Protein AF-A0A953MP54-F1 (afdb_monomer)

Radius of gyration: 17.93 Å; Cα contacts (8 Å, |Δi|>4): 273; chains: 1; bounding box: 50×38×50 Å

Nearest PDB structures (foldseek):
  5k9c-assembly1_A  TM=4.755E-01  e=4.977E-01  Homo sapiens
  7cm9-assembly2_D  TM=4.192E-01  e=3.406E+00  Psychrobacter sp.
  6s5h-assembly1_A  TM=3.557E-01  e=2.636E+00  Homo sapiens
  8kab-assembly1_h  TM=2.890E-01  e=1.578E+00  Mycolicibacterium smegmatis MC2 155

Solvent-accessible surface area (backbone atoms only — not comparable to full-atom values): 11451 Å² total; per-residue (Å²): 132,91,84,86,78,60,65,44,82,51,68,91,54,78,87,37,46,80,70,69,34,71,85,57,94,83,69,59,53,59,40,46,45,48,76,78,33,45,33,36,33,44,51,86,46,20,80,14,68,62,101,59,79,52,72,66,53,52,67,61,38,50,52,54,50,72,35,45,62,90,87,39,32,37,32,34,38,46,36,34,37,41,37,28,58,44,57,87,69,95,45,94,86,56,79,87,44,75,37,91,40,42,64,33,62,74,59,49,51,55,47,48,64,30,43,50,86,39,49,94,36,36,68,28,36,32,46,55,37,58,72,64,46,62,90,72,40,80,40,68,66,56,53,52,48,55,51,53,56,46,63,74,66,55,64,89,86,62,65,45,45,26,42,30,74,62,39,76,89,53,78,40,71,69,46,55,53,49,29,61,77,68,68,38,45,76,54,88,82,87,75,82,89,116

pLDDT: mean 94.27, std 8.38, range [38.09, 98.69]

Foldseek 3Di:
DDDDFDEEADFPDPVCDVPQWDPDPDDDRLLSNQVPGQEYEACVQQAADDVHGDAAALVVLVVNLVSHDPRHAYEYEDHCLQAEQFDDDPDPPDDTHGRPNHLPQVVVVVNCVSNVSCLVRYQEYEREHDADDCVSPVDLVSVLVSVVVSLVPHDPSGHAYEYEYPHVVNPDPVNVVSCVVSVYHYDDDDDPPD

Mean predicted aligned error: 3.8 Å

Secondary structure (DSSP, 8-state):
-PPP--EEE----GGGBTTTB---SS--HHHHHHTT-SEEEE-TTS---SSS-----HHHHHHHHHTS-TT-EEEEEPPHHHH-SBPPPSSTTSPPPB-TTTT-HHHHHHHHHHHTTTGGGEEEEEEE-----TTT-S-HHHHHHHHHHHHHTPPTTPPPEEEE-S-GGG-SHHHHHHHHHTTPEE--------

Sequence (194 aa):
MAELKIGTCSWKYDSWRGSVYSNSNRLNYLEEYSNKFETVEVDQWFWSLFDKIVLPDKQVVAEYKAAIPEDFNFTIKAPNSLTLTHYYNKKKSEPLKRNPHFLSLDLYEQFLEQIGLIIPRTASIIFQFEYLNKDKMSSVKEFQNYISSFIAELPAGSPRISIETRNPNYLSADYFNMLNRLNISHVFLDDNDT

Structure (mmCIF, N/CA/C/O backbone):
data_AF-A0A953MP54-F1
#
_entry.id   AF-A0A953MP54-F1
#
loop_
_atom_site.group_PDB
_atom_site.id
_atom_site.type_symbol
_atom_site.label_atom_id
_atom_site.label_alt_id
_atom_site.label_comp_id
_atom_site.label_asym_id
_atom_site.label_entity_id
_atom_site.label_seq_id
_atom_site.pdbx_PDB_ins_code
_atom_site.Cartn_x
_atom_site.Cartn_y
_atom_site.Cartn_z
_atom_site.occupancy
_atom_site.B_iso_or_equiv
_atom_site.auth_seq_id
_atom_site.auth_comp_id
_atom_site.auth_asym_id
_atom_site.auth_atom_id
_atom_site.pdbx_PDB_model_num
ATOM 1 N N . MET A 1 1 ? -12.693 -4.849 -21.973 1.00 47.38 1 MET A N 1
ATOM 2 C CA . MET A 1 1 ? -12.449 -6.152 -21.313 1.00 47.38 1 MET A CA 1
ATOM 3 C C . MET A 1 1 ? -11.619 -5.869 -20.074 1.00 47.38 1 MET A C 1
ATOM 5 O O . MET A 1 1 ? -10.869 -4.903 -20.114 1.00 47.38 1 MET A O 1
ATOM 9 N N . ALA A 1 2 ? -11.795 -6.615 -18.984 1.00 73.06 2 ALA A N 1
ATOM 10 C CA . ALA A 1 2 ? -10.916 -6.472 -17.824 1.00 73.06 2 ALA A CA 1
ATOM 11 C C . ALA A 1 2 ? -9.538 -7.061 -18.167 1.00 73.06 2 ALA A C 1
ATOM 13 O O . ALA A 1 2 ? -9.472 -8.147 -18.740 1.00 73.06 2 ALA A O 1
ATOM 14 N N . GLU A 1 3 ? -8.472 -6.327 -17.866 1.00 87.75 3 GLU A N 1
ATOM 15 C CA . GLU A 1 3 ? -7.085 -6.765 -18.042 1.00 87.75 3 GLU A CA 1
ATOM 16 C C . GLU A 1 3 ? -6.607 -7.404 -16.732 1.00 87.75 3 GLU A C 1
ATOM 18 O O . GLU A 1 3 ? -6.798 -6.831 -15.658 1.00 87.75 3 GLU A O 1
ATOM 23 N N . LEU A 1 4 ? -6.039 -8.609 -16.810 1.00 92.81 4 LEU A N 1
ATOM 24 C CA . LEU A 1 4 ? -5.514 -9.340 -15.659 1.00 92.81 4 LEU A CA 1
ATOM 25 C C . LEU A 1 4 ? -3.990 -9.244 -15.670 1.00 92.81 4 LEU A C 1
ATOM 27 O O . LEU A 1 4 ? -3.365 -9.790 -16.573 1.00 92.81 4 LEU A O 1
ATOM 31 N N . LYS A 1 5 ? -3.412 -8.608 -14.646 1.00 95.44 5 LYS A N 1
ATOM 32 C CA . LYS A 1 5 ? -1.961 -8.568 -14.418 1.00 95.44 5 LYS A CA 1
ATOM 33 C C . LYS A 1 5 ? -1.596 -9.477 -13.254 1.00 95.44 5 LYS A C 1
ATOM 35 O O . LYS A 1 5 ? -2.259 -9.453 -12.218 1.00 95.44 5 LYS A O 1
ATOM 40 N N . ILE A 1 6 ? -0.538 -10.264 -13.423 1.00 95.88 6 ILE A N 1
ATOM 41 C CA . ILE A 1 6 ? -0.047 -11.212 -12.415 1.00 95.88 6 ILE A CA 1
ATOM 42 C C . ILE A 1 6 ? 1.363 -10.798 -11.992 1.00 95.88 6 ILE A C 1
ATOM 44 O O . ILE A 1 6 ? 2.199 -10.439 -12.822 1.00 95.88 6 ILE A O 1
ATOM 48 N N . GLY A 1 7 ? 1.619 -10.854 -10.689 1.00 96.81 7 GLY A N 1
ATOM 49 C CA . GLY A 1 7 ? 2.899 -10.511 -10.086 1.00 96.81 7 GLY A CA 1
ATOM 50 C C . GLY A 1 7 ? 3.043 -11.097 -8.686 1.00 96.81 7 GLY A C 1
ATOM 51 O O . GLY A 1 7 ? 2.205 -11.881 -8.243 1.00 96.81 7 GLY A O 1
ATOM 52 N N . THR A 1 8 ? 4.107 -10.709 -7.991 1.00 97.56 8 THR A N 1
ATOM 53 C CA . THR A 1 8 ? 4.444 -11.166 -6.642 1.00 97.56 8 THR A CA 1
ATOM 54 C C . THR A 1 8 ? 4.363 -10.035 -5.621 1.00 97.56 8 THR A C 1
ATOM 56 O O . THR A 1 8 ? 4.365 -8.849 -5.963 1.00 97.56 8 THR A O 1
ATOM 59 N N . CYS A 1 9 ? 4.333 -10.414 -4.343 1.00 96.12 9 CYS A N 1
ATOM 60 C CA . CYS A 1 9 ? 4.663 -9.509 -3.252 1.00 96.12 9 CYS A CA 1
ATOM 61 C C . CYS A 1 9 ? 6.179 -9.450 -3.091 1.00 96.12 9 CYS A C 1
ATOM 63 O O . CYS A 1 9 ? 6.816 -10.476 -2.849 1.00 96.12 9 CYS A O 1
ATOM 65 N N . SER A 1 10 ? 6.750 -8.256 -3.258 1.00 96.12 10 SER A N 1
ATOM 66 C CA . SER A 1 10 ? 8.192 -8.038 -3.336 1.00 96.12 10 SER A CA 1
ATOM 67 C C . SER A 1 10 ? 8.864 -8.737 -4.529 1.00 96.12 10 SER A C 1
ATOM 69 O O . SER A 1 10 ? 8.249 -9.482 -5.291 1.00 96.12 10 SER A O 1
ATOM 71 N N . TRP A 1 11 ? 10.151 -8.455 -4.726 1.00 97.19 11 TRP A N 1
ATOM 72 C CA . TRP A 1 11 ? 10.945 -8.991 -5.842 1.00 97.19 11 TRP A CA 1
ATOM 73 C C . TRP A 1 11 ? 12.420 -9.229 -5.488 1.00 97.19 11 TRP A C 1
ATOM 75 O O . TRP A 1 11 ? 13.173 -9.787 -6.277 1.00 97.19 11 TRP A O 1
ATOM 85 N N . LYS A 1 12 ? 12.895 -8.838 -4.305 1.00 94.50 12 LYS A N 1
ATOM 86 C CA . LYS A 1 12 ? 14.332 -8.869 -3.975 1.00 94.50 12 LYS A CA 1
ATOM 87 C C . LYS A 1 12 ? 14.771 -10.237 -3.429 1.00 94.50 12 LYS A C 1
ATOM 89 O O . LYS A 1 12 ? 15.183 -10.340 -2.278 1.00 94.50 12 LYS A O 1
ATOM 94 N N . TYR A 1 13 ? 14.666 -11.283 -4.250 1.00 95.31 13 TYR A N 1
ATOM 95 C CA . TYR A 1 13 ? 14.941 -12.668 -3.849 1.00 95.31 13 TYR A CA 1
ATOM 96 C C . TYR A 1 13 ? 16.090 -13.303 -4.643 1.00 95.31 13 TYR A C 1
ATOM 98 O O . TYR A 1 13 ? 15.923 -13.719 -5.789 1.00 95.31 13 TYR A O 1
ATOM 106 N N . ASP A 1 14 ? 17.252 -13.463 -4.004 1.00 94.94 14 ASP A N 1
ATOM 107 C CA . ASP A 1 14 ? 18.426 -14.139 -4.589 1.00 94.94 14 ASP A CA 1
ATOM 108 C C . ASP A 1 14 ? 18.129 -15.575 -5.033 1.00 94.94 14 ASP A C 1
ATOM 110 O O . ASP A 1 14 ? 18.697 -16.055 -6.013 1.00 94.94 14 ASP A O 1
ATOM 114 N N . SER A 1 15 ? 17.206 -16.251 -4.344 1.00 96.25 15 SER A N 1
ATOM 115 C CA . SER A 1 15 ? 16.772 -17.615 -4.658 1.00 96.25 15 SER A CA 1
ATOM 116 C C . SER A 1 15 ? 16.124 -17.751 -6.040 1.00 96.25 15 SER A C 1
ATOM 118 O O . SER A 1 15 ? 16.000 -18.867 -6.534 1.00 96.25 15 SER A O 1
ATOM 120 N N . TRP A 1 16 ? 15.729 -16.648 -6.686 1.00 97.12 16 TRP A N 1
ATOM 121 C CA . TRP A 1 16 ? 15.164 -16.667 -8.039 1.00 97.12 16 TRP A CA 1
ATOM 122 C C . TRP A 1 16 ? 16.222 -16.537 -9.146 1.00 97.12 16 TRP A C 1
ATOM 124 O O . TRP A 1 16 ? 15.872 -16.530 -10.332 1.00 97.12 16 TRP A O 1
ATOM 134 N N . ARG A 1 17 ? 17.513 -16.448 -8.800 1.00 96.31 17 ARG A N 1
ATOM 135 C CA . ARG A 1 17 ? 18.613 -16.517 -9.772 1.00 96.31 17 ARG A CA 1
ATOM 136 C C . ARG A 1 17 ? 18.613 -17.846 -10.526 1.00 96.31 17 ARG A C 1
ATOM 138 O O . ARG A 1 17 ? 18.299 -18.898 -9.982 1.00 96.31 17 ARG A O 1
ATOM 145 N N . GLY A 1 18 ? 18.919 -17.778 -11.817 1.00 94.44 18 GLY A N 1
ATOM 146 C CA . GLY A 1 18 ? 18.783 -18.887 -12.761 1.00 94.44 18 GLY A CA 1
ATOM 147 C C . GLY A 1 18 ? 17.349 -19.139 -13.240 1.00 94.44 18 GLY A C 1
ATOM 148 O O . GLY A 1 18 ? 17.170 -19.920 -14.169 1.00 94.44 18 GLY A O 1
ATOM 149 N N . SER A 1 19 ? 16.343 -18.478 -12.654 1.00 94.31 19 SER A N 1
ATOM 150 C CA . SER A 1 19 ? 14.934 -18.593 -13.054 1.00 94.31 19 SER A CA 1
ATOM 151 C C . SER A 1 19 ? 14.368 -17.246 -13.490 1.00 94.31 19 SER A C 1
ATOM 153 O O . SER A 1 19 ? 14.206 -17.013 -14.685 1.00 94.31 19 SER A O 1
ATOM 155 N N . VAL A 1 20 ? 14.088 -16.337 -12.551 1.00 96.12 20 VAL A N 1
ATOM 156 C CA . VAL A 1 20 ? 13.640 -14.966 -12.856 1.00 96.12 20 VAL A CA 1
ATOM 157 C C . VAL A 1 20 ? 14.846 -14.095 -13.186 1.00 96.12 20 VAL A C 1
ATOM 159 O O . VAL A 1 20 ? 14.801 -13.376 -14.179 1.00 96.12 20 VAL A O 1
ATOM 162 N N . TYR A 1 21 ? 15.927 -14.235 -12.414 1.00 97.44 21 TYR A N 1
ATOM 163 C CA . TYR A 1 21 ? 17.120 -13.396 -12.512 1.00 97.44 21 TYR A CA 1
ATOM 164 C C . TYR A 1 21 ? 18.295 -14.109 -13.162 1.00 97.44 21 TYR A C 1
ATOM 166 O O . TYR A 1 21 ? 18.487 -15.316 -13.001 1.00 97.44 21 TYR A O 1
ATOM 174 N N . SER A 1 22 ? 19.142 -13.347 -13.834 1.00 95.50 22 SER A N 1
ATOM 175 C CA . SER A 1 22 ? 20.438 -13.794 -14.305 1.00 95.50 22 SER A CA 1
ATOM 176 C C . SER A 1 22 ? 21.388 -14.090 -13.136 1.00 95.50 22 SER A C 1
ATOM 178 O O . SER A 1 22 ? 21.249 -13.608 -12.006 1.00 95.50 22 SER A O 1
ATOM 180 N N . ASN A 1 23 ? 22.433 -14.867 -13.418 1.00 95.00 23 ASN A N 1
ATOM 181 C CA . ASN A 1 23 ? 23.531 -15.099 -12.475 1.00 95.00 23 ASN A CA 1
ATOM 182 C C . ASN A 1 23 ? 24.572 -13.958 -12.491 1.00 95.00 23 ASN A C 1
ATOM 184 O O . ASN A 1 23 ? 25.706 -14.152 -12.064 1.00 95.00 23 ASN A O 1
ATOM 188 N N . SER A 1 24 ? 24.214 -12.771 -13.001 1.00 93.00 24 SER A N 1
ATOM 189 C CA . SER A 1 24 ? 25.109 -11.611 -13.058 1.00 93.00 24 SER A CA 1
ATOM 190 C C . SER A 1 24 ? 25.472 -11.098 -11.661 1.00 93.00 24 SER A C 1
ATOM 192 O O . SER A 1 24 ? 24.614 -10.961 -10.786 1.00 93.00 24 SER A O 1
ATOM 194 N N . ASN A 1 25 ? 26.740 -10.721 -11.476 1.00 85.31 25 ASN A N 1
ATOM 195 C CA . ASN A 1 25 ? 27.217 -10.052 -10.260 1.00 85.31 25 ASN A CA 1
ATOM 196 C C . ASN A 1 25 ? 26.756 -8.586 -10.158 1.00 85.31 25 ASN A C 1
ATOM 198 O O . ASN A 1 25 ? 26.843 -7.987 -9.091 1.00 85.31 25 ASN A O 1
ATOM 202 N N . ARG A 1 26 ? 26.279 -7.993 -11.259 1.00 85.12 26 ARG A N 1
ATOM 203 C CA . ARG A 1 26 ? 25.665 -6.658 -11.293 1.00 85.12 26 ARG A CA 1
ATOM 204 C C . ARG A 1 26 ? 24.212 -6.833 -11.712 1.00 85.12 26 ARG A C 1
ATOM 206 O O . ARG A 1 26 ? 23.924 -6.863 -12.905 1.00 85.12 26 ARG A O 1
ATOM 213 N N . LEU A 1 27 ? 23.344 -7.040 -10.726 1.00 89.50 27 LEU A N 1
ATOM 214 C CA . LEU A 1 27 ? 21.929 -7.350 -10.916 1.00 89.50 27 LEU A CA 1
ATOM 215 C C . LEU A 1 27 ? 21.068 -6.207 -10.375 1.00 89.50 27 LEU A C 1
ATOM 217 O O . LEU A 1 27 ? 21.187 -5.851 -9.202 1.00 89.50 27 LEU A O 1
ATOM 221 N N . ASN A 1 28 ? 20.170 -5.686 -11.210 1.00 95.56 28 ASN A N 1
ATOM 222 C CA . ASN A 1 28 ? 19.022 -4.915 -10.751 1.00 95.56 28 ASN A CA 1
ATOM 223 C C . ASN A 1 28 ? 17.800 -5.840 -10.729 1.00 95.56 28 ASN A C 1
ATOM 225 O O . ASN A 1 28 ? 17.260 -6.202 -11.772 1.00 95.56 28 ASN A O 1
ATOM 229 N N . TYR A 1 29 ? 17.377 -6.233 -9.525 1.00 97.31 29 TYR A N 1
ATOM 230 C CA . TYR A 1 29 ? 16.262 -7.163 -9.345 1.00 97.31 29 TYR A CA 1
ATOM 231 C C . TYR A 1 29 ? 14.967 -6.658 -9.981 1.00 97.31 29 TYR A C 1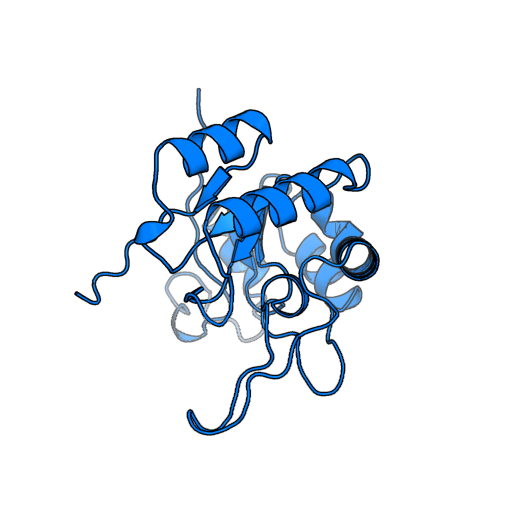
ATOM 233 O O . TYR A 1 29 ? 14.244 -7.452 -10.567 1.00 97.31 29 TYR A O 1
ATOM 241 N N . LEU A 1 30 ? 14.660 -5.360 -9.867 1.00 97.94 30 LEU A N 1
ATOM 242 C CA . LEU A 1 30 ? 13.396 -4.822 -10.377 1.00 97.94 30 LEU A CA 1
ATOM 243 C C . LEU A 1 30 ? 13.383 -4.785 -11.904 1.00 97.94 30 LEU A C 1
ATOM 245 O O . LEU A 1 30 ? 12.384 -5.150 -12.517 1.00 97.94 30 LEU A O 1
ATOM 249 N N . GLU A 1 31 ? 14.506 -4.394 -12.501 1.00 97.88 31 GLU A N 1
ATOM 250 C CA . GLU A 1 31 ? 14.672 -4.372 -13.953 1.00 97.88 31 GLU A CA 1
ATOM 251 C C . GLU A 1 31 ? 14.492 -5.770 -14.543 1.00 97.88 31 GLU A C 1
ATOM 253 O O . GLU A 1 31 ? 13.641 -5.972 -15.405 1.00 97.88 31 GLU A O 1
ATOM 258 N N . GLU A 1 32 ? 15.199 -6.773 -14.016 1.00 97.62 32 GLU A N 1
ATOM 259 C CA . GLU A 1 32 ? 15.041 -8.147 -14.497 1.00 97.62 32 GLU A CA 1
ATOM 260 C C . GLU A 1 32 ? 13.652 -8.733 -14.196 1.00 97.62 32 GLU A C 1
ATOM 262 O O . GLU A 1 32 ? 13.095 -9.441 -15.036 1.00 97.62 32 GLU A O 1
ATOM 267 N N . TYR A 1 33 ? 13.060 -8.407 -13.043 1.00 98.31 33 TYR A N 1
ATOM 268 C CA . TYR A 1 33 ? 11.701 -8.826 -12.699 1.00 98.31 33 TYR A CA 1
ATOM 269 C C . TYR A 1 33 ? 10.666 -8.256 -13.684 1.00 98.31 33 TYR A C 1
ATOM 271 O O . TYR A 1 33 ? 9.811 -8.988 -14.186 1.00 98.31 33 TYR A O 1
ATOM 279 N N . SER A 1 34 ? 10.766 -6.963 -14.004 1.00 97.62 34 SER A N 1
ATOM 280 C CA . SER A 1 34 ? 9.819 -6.261 -14.882 1.00 97.62 34 SER A CA 1
ATOM 281 C C . SER A 1 34 ? 9.879 -6.694 -16.349 1.00 97.62 34 SER A C 1
ATOM 283 O O . SER A 1 34 ? 8.949 -6.433 -17.105 1.00 97.62 34 SER A O 1
ATOM 285 N N . ASN A 1 35 ? 10.922 -7.430 -16.744 1.00 95.25 35 ASN A N 1
ATOM 286 C CA . ASN A 1 35 ? 10.989 -8.086 -18.051 1.00 95.25 35 ASN A CA 1
ATOM 287 C C . ASN A 1 35 ? 10.163 -9.385 -18.124 1.00 95.25 35 ASN A C 1
ATOM 289 O O . ASN A 1 35 ? 10.014 -9.949 -19.208 1.00 95.25 35 ASN A O 1
ATOM 293 N N . LYS A 1 36 ? 9.663 -9.901 -16.990 1.00 95.94 36 LYS A N 1
ATOM 294 C CA . LYS A 1 36 ? 8.905 -11.166 -16.920 1.00 95.94 36 LYS A CA 1
ATOM 295 C C . LYS A 1 36 ? 7.485 -11.018 -16.392 1.00 95.94 36 LYS A C 1
ATOM 297 O O . LYS A 1 36 ? 6.644 -11.857 -16.699 1.00 95.94 36 LYS A O 1
ATOM 302 N N . PHE A 1 37 ? 7.235 -9.986 -15.599 1.00 97.69 37 PHE A N 1
ATOM 303 C CA . PHE A 1 37 ? 5.944 -9.717 -14.979 1.00 97.69 37 PHE A CA 1
ATOM 304 C C . PHE A 1 37 ? 5.511 -8.286 -15.270 1.00 97.69 37 PHE A C 1
ATOM 306 O O . PHE A 1 37 ? 6.339 -7.412 -15.504 1.00 97.69 37 PHE A O 1
ATOM 313 N N . GLU A 1 38 ? 4.208 -8.037 -15.202 1.00 97.25 38 GLU A N 1
ATOM 314 C CA . GLU A 1 38 ? 3.615 -6.735 -15.538 1.00 97.25 38 GLU A CA 1
ATOM 315 C C . GLU A 1 38 ? 3.320 -5.885 -14.298 1.00 97.25 38 GLU A C 1
ATOM 317 O O . GLU A 1 38 ? 3.008 -4.695 -14.396 1.00 97.25 38 GLU A O 1
ATOM 322 N N . THR A 1 39 ? 3.381 -6.495 -13.112 1.00 98.31 39 THR A N 1
ATOM 323 C CA . THR A 1 39 ? 3.133 -5.805 -11.852 1.00 98.31 39 THR A CA 1
ATOM 324 C C . THR A 1 39 ? 3.891 -6.423 -10.681 1.00 98.31 39 THR A C 1
ATOM 326 O O . THR A 1 39 ? 4.316 -7.581 -10.723 1.00 98.31 39 THR A O 1
ATOM 329 N N . VAL A 1 40 ? 4.064 -5.637 -9.621 1.00 98.50 40 VAL A N 1
ATOM 330 C CA . VAL A 1 40 ? 4.590 -6.095 -8.335 1.00 98.50 40 VAL A CA 1
ATOM 331 C C . VAL A 1 40 ? 3.953 -5.319 -7.189 1.00 98.50 40 VAL A C 1
ATOM 333 O O . VAL A 1 40 ? 3.659 -4.125 -7.322 1.00 98.50 40 VAL A O 1
ATOM 336 N N . GLU A 1 41 ? 3.764 -5.985 -6.052 1.00 98.56 41 GLU A N 1
ATOM 337 C CA . GLU A 1 41 ? 3.428 -5.312 -4.802 1.00 98.56 41 GLU A CA 1
ATOM 338 C C . GLU A 1 41 ? 4.701 -4.828 -4.086 1.00 98.56 41 GLU A C 1
ATOM 340 O O . GLU A 1 41 ? 5.639 -5.591 -3.847 1.00 98.56 41 GLU A O 1
ATOM 345 N N . VAL A 1 42 ? 4.723 -3.545 -3.724 1.00 98.31 42 VAL A N 1
ATOM 346 C CA . VAL A 1 42 ? 5.743 -2.923 -2.879 1.00 98.31 42 VAL A CA 1
ATOM 347 C C . VAL A 1 42 ? 5.273 -2.977 -1.427 1.00 98.31 42 VAL A C 1
ATOM 349 O O . VAL A 1 42 ? 4.417 -2.194 -1.012 1.00 98.31 42 VAL A O 1
ATOM 352 N N . ASP A 1 43 ? 5.860 -3.877 -0.646 1.00 96.81 43 ASP A N 1
ATOM 353 C CA . ASP A 1 43 ? 5.538 -4.103 0.768 1.00 96.81 43 ASP A CA 1
ATOM 354 C C . ASP A 1 43 ? 6.595 -3.543 1.733 1.00 96.81 43 ASP A C 1
ATOM 356 O O . ASP A 1 43 ? 6.314 -3.311 2.906 1.00 96.81 43 ASP A O 1
ATOM 360 N N . GLN A 1 44 ? 7.802 -3.249 1.245 1.00 95.19 44 GLN A N 1
ATOM 361 C CA . GLN A 1 44 ? 8.923 -2.775 2.067 1.00 95.19 44 GLN A CA 1
ATOM 362 C C . GLN A 1 44 ? 8.631 -1.491 2.869 1.00 95.19 44 GLN A C 1
ATOM 364 O O . GLN A 1 44 ? 9.297 -1.230 3.867 1.00 95.19 44 GLN A O 1
ATOM 369 N N . TRP A 1 45 ? 7.664 -0.673 2.439 1.00 96.25 45 TRP A N 1
ATOM 370 C CA . TRP A 1 45 ? 7.276 0.570 3.120 1.00 96.25 45 TRP A CA 1
ATOM 371 C C . TRP A 1 45 ? 6.143 0.376 4.129 1.00 96.25 45 TRP A C 1
ATOM 373 O O . TRP A 1 45 ? 5.781 1.318 4.832 1.00 96.25 45 TRP A O 1
ATOM 383 N N . PHE A 1 46 ? 5.597 -0.839 4.225 1.00 97.19 46 PHE A N 1
ATOM 384 C CA . PHE A 1 46 ? 4.533 -1.166 5.161 1.00 97.19 46 PHE A CA 1
ATOM 385 C C . PHE A 1 46 ? 4.999 -1.001 6.610 1.00 97.19 46 PHE A C 1
ATOM 387 O O . PHE A 1 46 ? 4.290 -0.421 7.420 1.00 97.19 46 PHE A O 1
ATOM 394 N N . TRP A 1 47 ? 6.195 -1.459 6.974 1.00 94.44 47 TRP A N 1
ATOM 395 C CA . TRP A 1 47 ? 6.681 -1.331 8.351 1.00 94.44 47 TRP A CA 1
ATOM 396 C C . TRP A 1 47 ? 7.222 0.078 8.606 1.00 94.44 47 TRP A C 1
ATOM 398 O O . TRP A 1 47 ? 8.363 0.378 8.270 1.00 94.44 47 TRP A O 1
ATOM 408 N N . SER A 1 48 ? 6.391 0.941 9.195 1.00 93.81 48 SER A N 1
ATOM 409 C CA . SER A 1 48 ? 6.664 2.379 9.335 1.00 93.81 48 SER A CA 1
ATOM 410 C C . SER A 1 48 ? 6.448 2.918 10.752 1.00 93.81 48 SER A C 1
ATOM 412 O O . SER A 1 48 ? 7.125 3.860 11.164 1.00 93.81 48 SER A O 1
ATOM 414 N N . LEU A 1 49 ? 5.521 2.335 11.515 1.00 91.25 49 LEU A N 1
ATOM 415 C CA . LEU A 1 49 ? 5.189 2.765 12.870 1.00 91.25 49 LEU A CA 1
ATOM 416 C C . LEU A 1 49 ? 6.204 2.234 13.897 1.00 91.25 49 LEU A C 1
ATOM 418 O O . LEU A 1 49 ? 6.045 1.140 14.439 1.00 91.25 49 LEU A O 1
ATOM 422 N N . PHE A 1 50 ? 7.226 3.040 14.182 1.00 86.75 50 PHE A N 1
ATOM 423 C CA . PHE A 1 50 ? 8.228 2.809 15.232 1.00 86.75 50 PHE A CA 1
ATOM 424 C C . PHE A 1 50 ? 8.254 3.990 16.223 1.00 86.75 50 PHE A C 1
ATOM 426 O O . PHE A 1 50 ? 7.264 4.711 16.351 1.00 86.75 50 PHE A O 1
ATOM 433 N N . ASP A 1 51 ? 9.384 4.225 16.905 1.00 84.25 51 ASP A N 1
ATOM 434 C CA . ASP A 1 51 ? 9.598 5.436 17.721 1.00 84.25 51 ASP A CA 1
ATOM 435 C C . ASP A 1 51 ? 9.532 6.722 16.877 1.00 84.25 51 ASP A C 1
ATOM 437 O O . ASP A 1 51 ? 9.115 7.776 17.354 1.00 84.25 51 ASP A O 1
ATOM 441 N N . LYS A 1 52 ? 9.907 6.619 15.597 1.00 89.62 52 LYS A N 1
ATOM 442 C CA . LYS A 1 52 ? 9.711 7.631 14.559 1.00 89.62 52 LYS A CA 1
ATOM 443 C C . LYS A 1 52 ? 9.105 6.958 13.331 1.00 89.62 52 LYS A C 1
ATOM 445 O O . LYS A 1 52 ? 9.485 5.839 12.993 1.00 89.62 52 LYS A O 1
ATOM 450 N N . ILE A 1 53 ? 8.199 7.657 12.652 1.00 94.75 53 ILE A N 1
ATOM 451 C CA . ILE A 1 53 ? 7.631 7.198 11.383 1.00 94.75 53 ILE A CA 1
ATOM 452 C C . ILE A 1 53 ? 8.718 7.172 10.308 1.00 94.75 53 ILE A C 1
ATOM 454 O O . ILE A 1 53 ? 9.432 8.159 10.112 1.00 94.75 53 ILE A O 1
ATOM 458 N N . VAL A 1 54 ? 8.816 6.052 9.597 1.00 95.62 54 VAL A N 1
ATOM 459 C CA . VAL A 1 54 ? 9.700 5.898 8.437 1.00 95.62 54 VAL A CA 1
ATOM 460 C C . VAL A 1 54 ? 8.855 5.897 7.168 1.00 95.62 54 VAL A C 1
ATOM 462 O O . VAL A 1 54 ? 7.946 5.083 7.029 1.00 95.62 54 VAL A O 1
ATOM 465 N N . LEU A 1 55 ? 9.138 6.822 6.254 1.00 97.56 55 LEU A N 1
ATOM 466 C CA . LEU A 1 55 ? 8.481 6.932 4.951 1.00 97.56 55 LEU A CA 1
ATOM 467 C C . LEU A 1 55 ? 9.459 6.556 3.823 1.00 97.56 55 LEU A C 1
ATOM 469 O O . LEU A 1 55 ? 10.663 6.463 4.077 1.00 97.56 55 LEU A O 1
ATOM 473 N N . PRO A 1 56 ? 8.966 6.318 2.593 1.00 97.88 56 PRO A N 1
ATOM 474 C CA . PRO A 1 56 ? 9.819 6.006 1.449 1.00 97.88 56 PRO A CA 1
ATOM 475 C C . PRO A 1 56 ? 10.884 7.078 1.203 1.00 97.88 56 PRO A C 1
ATOM 477 O O . PRO A 1 56 ? 10.619 8.267 1.353 1.00 97.88 56 PRO A O 1
ATOM 480 N N . ASP A 1 57 ? 12.072 6.656 0.778 1.00 97.81 57 ASP A N 1
ATOM 481 C CA . ASP A 1 57 ? 13.119 7.562 0.307 1.00 97.81 57 ASP A CA 1
ATOM 482 C C . ASP A 1 57 ? 12.882 7.903 -1.174 1.00 97.81 57 ASP A C 1
ATOM 484 O O . ASP A 1 57 ? 12.777 6.999 -2.011 1.00 97.81 57 ASP A O 1
ATOM 488 N N . LYS A 1 58 ? 12.828 9.198 -1.515 1.00 98.19 58 LYS A N 1
ATOM 489 C CA . LYS A 1 58 ? 12.634 9.673 -2.898 1.00 98.19 58 LYS A CA 1
ATOM 490 C C . LYS A 1 58 ? 13.694 9.149 -3.864 1.00 98.19 58 LYS A C 1
ATOM 492 O O . LYS A 1 58 ? 13.373 8.920 -5.028 1.00 98.19 58 LYS A O 1
ATOM 497 N N . GLN A 1 59 ? 14.927 8.942 -3.405 1.00 98.25 59 GLN A N 1
ATOM 498 C CA . GLN A 1 59 ? 15.999 8.392 -4.230 1.00 98.25 59 GLN A CA 1
ATOM 499 C C . GLN A 1 59 ? 15.697 6.938 -4.617 1.00 98.25 59 GLN A C 1
ATOM 501 O O . GLN A 1 59 ? 15.768 6.585 -5.792 1.00 98.25 59 GLN A O 1
ATOM 506 N N . VAL A 1 60 ? 15.249 6.122 -3.658 1.00 97.94 60 VAL A N 1
ATOM 507 C CA . VAL A 1 60 ? 14.826 4.733 -3.912 1.00 97.94 60 VAL A CA 1
ATOM 508 C C . VAL A 1 60 ? 13.610 4.696 -4.840 1.00 97.94 60 VAL A C 1
ATOM 510 O O . VAL A 1 60 ? 13.530 3.866 -5.742 1.00 97.94 60 VAL A O 1
ATOM 513 N N . VAL A 1 61 ? 12.660 5.617 -4.663 1.00 98.50 61 VAL A N 1
ATOM 514 C CA . VAL A 1 61 ? 11.498 5.743 -5.556 1.00 98.50 61 VAL A CA 1
ATOM 515 C C . VAL A 1 61 ? 11.928 6.104 -6.986 1.00 98.50 61 VAL A C 1
ATOM 517 O O . VAL A 1 61 ? 11.387 5.550 -7.946 1.00 98.50 61 VAL A O 1
ATOM 520 N N . ALA A 1 62 ? 12.906 6.999 -7.152 1.00 98.50 62 ALA A N 1
ATOM 521 C CA . ALA A 1 62 ? 13.448 7.356 -8.462 1.00 98.50 62 ALA A CA 1
ATOM 522 C C . ALA A 1 62 ? 14.135 6.160 -9.142 1.00 98.50 62 ALA A C 1
ATOM 524 O O . ALA A 1 62 ? 13.920 5.920 -10.330 1.00 98.50 62 ALA A O 1
ATOM 525 N N . GLU A 1 63 ? 14.894 5.367 -8.383 1.00 98.00 63 GLU A N 1
ATOM 526 C CA . GLU A 1 63 ? 15.494 4.118 -8.867 1.00 98.00 63 GLU A CA 1
ATOM 527 C C . GLU A 1 63 ? 14.425 3.120 -9.323 1.00 98.00 63 GLU A C 1
ATOM 529 O O . GLU A 1 63 ? 14.570 2.498 -10.374 1.00 98.00 63 GLU A O 1
ATOM 534 N N . TYR A 1 64 ? 13.309 3.012 -8.593 1.00 98.06 64 TYR A N 1
ATOM 535 C CA . TYR A 1 64 ? 12.201 2.138 -8.988 1.00 98.06 64 TYR A CA 1
ATOM 536 C C . TYR A 1 64 ? 11.559 2.589 -10.287 1.00 98.06 64 TYR A C 1
ATOM 538 O O . TYR A 1 64 ? 11.290 1.765 -11.156 1.00 98.06 64 TYR A O 1
ATOM 546 N N . LYS A 1 65 ? 11.350 3.898 -10.441 1.00 98.19 65 LYS A N 1
ATOM 547 C CA . LYS A 1 65 ? 10.806 4.470 -11.670 1.00 98.19 65 LYS A CA 1
ATOM 548 C C . LYS A 1 65 ? 11.709 4.205 -12.876 1.00 98.19 65 LYS A C 1
ATOM 550 O O . LYS A 1 65 ? 11.190 3.946 -13.958 1.00 98.19 65 LYS A O 1
ATOM 555 N N . ALA A 1 66 ? 13.026 4.293 -12.694 1.00 98.06 66 ALA A N 1
ATOM 556 C CA . ALA A 1 66 ? 14.006 4.081 -13.756 1.00 98.06 66 ALA A CA 1
ATOM 557 C C . ALA A 1 66 ? 14.157 2.604 -14.158 1.00 98.06 66 ALA A C 1
ATOM 559 O O . ALA A 1 66 ? 14.560 2.323 -15.281 1.00 98.06 66 ALA A O 1
ATOM 560 N N . ALA A 1 67 ? 13.838 1.675 -13.256 1.00 97.75 67 ALA A N 1
ATOM 561 C CA . ALA A 1 67 ? 14.035 0.243 -13.458 1.00 97.75 67 ALA A CA 1
ATOM 562 C C . ALA A 1 67 ? 12.852 -0.477 -14.128 1.00 97.75 67 ALA A C 1
ATOM 564 O O . ALA A 1 67 ? 12.920 -1.690 -14.277 1.00 97.75 67 ALA A O 1
ATOM 565 N N . ILE A 1 68 ? 11.765 0.213 -14.490 1.00 97.75 68 ILE A N 1
ATOM 566 C CA . ILE A 1 68 ? 10.559 -0.424 -15.043 1.00 97.75 68 ILE A CA 1
ATOM 567 C C . ILE A 1 68 ? 10.194 0.114 -16.437 1.00 97.75 68 ILE A C 1
ATOM 569 O O . ILE A 1 68 ? 10.395 1.304 -16.703 1.00 97.75 68 ILE A O 1
ATOM 573 N N . PRO A 1 69 ? 9.602 -0.712 -17.321 1.00 96.56 69 PRO A N 1
ATOM 574 C CA . PRO A 1 69 ? 9.039 -0.242 -18.582 1.00 96.56 69 PRO A CA 1
ATOM 575 C C . PRO A 1 69 ? 7.758 0.575 -18.354 1.00 96.56 69 PRO A C 1
ATOM 577 O O . PRO A 1 69 ? 7.213 0.645 -17.249 1.00 96.56 69 PRO A O 1
ATOM 580 N N . GLU A 1 70 ? 7.259 1.226 -19.407 1.00 92.69 70 GLU A N 1
ATOM 581 C CA . GLU A 1 70 ? 6.114 2.134 -19.290 1.00 92.69 70 GLU A CA 1
ATOM 582 C C . GLU A 1 70 ? 4.819 1.450 -18.832 1.00 92.69 70 GLU A C 1
ATOM 584 O O . GLU A 1 70 ? 4.094 2.028 -18.023 1.00 92.69 70 GLU A O 1
ATOM 589 N N . ASP A 1 71 ? 4.559 0.222 -19.272 1.00 94.06 71 ASP A N 1
ATOM 590 C CA . ASP A 1 71 ? 3.295 -0.476 -18.997 1.00 94.06 71 ASP A CA 1
ATOM 591 C C . ASP A 1 71 ? 3.297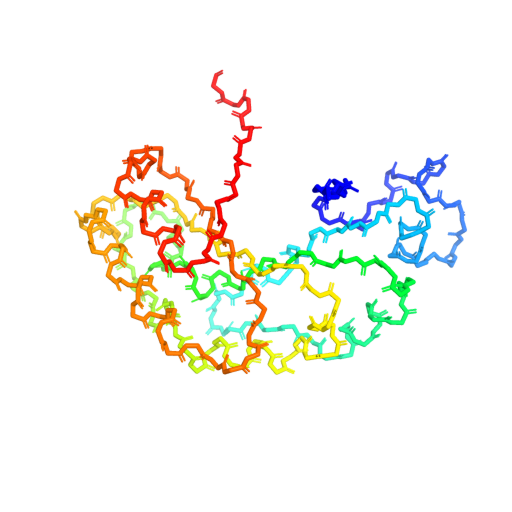 -1.279 -17.684 1.00 94.06 71 ASP A C 1
ATOM 593 O O . ASP A 1 71 ? 2.294 -1.901 -17.317 1.00 94.06 71 ASP A O 1
ATOM 597 N N . PHE A 1 72 ? 4.409 -1.245 -16.944 1.00 97.62 72 PHE A N 1
ATOM 598 C CA . PHE A 1 72 ? 4.537 -1.916 -15.657 1.00 97.62 72 PHE A CA 1
ATOM 599 C C . PHE A 1 72 ? 3.858 -1.116 -14.543 1.00 97.62 72 PHE A C 1
ATOM 601 O O . PHE A 1 72 ? 3.997 0.110 -14.452 1.00 97.62 72 PHE A O 1
ATOM 608 N N . ASN A 1 73 ? 3.155 -1.818 -13.652 1.00 97.50 73 ASN A N 1
ATOM 609 C CA . ASN A 1 73 ? 2.430 -1.195 -12.551 1.00 97.50 73 ASN A CA 1
ATOM 610 C C . ASN A 1 73 ? 2.912 -1.639 -11.172 1.00 97.50 73 ASN A C 1
ATOM 612 O O . ASN A 1 73 ? 3.124 -2.820 -10.913 1.00 97.50 73 ASN A O 1
ATOM 616 N N . PHE A 1 74 ? 2.954 -0.698 -10.237 1.00 98.50 74 PHE A N 1
ATOM 617 C CA . PHE A 1 74 ? 3.075 -1.006 -8.819 1.00 98.50 74 PHE A CA 1
ATOM 618 C C . PHE A 1 74 ? 1.699 -1.124 -8.176 1.00 98.50 74 PHE A C 1
ATOM 620 O O . PHE A 1 74 ? 0.800 -0.326 -8.440 1.00 98.50 74 PHE A O 1
ATOM 627 N N . THR A 1 75 ? 1.572 -2.060 -7.250 1.00 98.12 75 THR A N 1
ATOM 628 C CA . THR A 1 75 ? 0.614 -1.951 -6.151 1.00 98.12 75 THR A CA 1
ATOM 629 C C . THR A 1 75 ? 1.423 -1.677 -4.891 1.00 98.12 75 THR A C 1
ATOM 631 O O . THR A 1 75 ? 2.485 -2.256 -4.720 1.00 98.12 75 THR A O 1
ATOM 634 N N . ILE A 1 76 ? 1.021 -0.744 -4.034 1.00 98.62 76 ILE A N 1
ATOM 635 C CA . ILE A 1 76 ? 1.879 -0.316 -2.916 1.00 98.62 76 ILE A CA 1
ATOM 636 C C . ILE A 1 76 ? 1.121 -0.480 -1.612 1.00 98.62 76 ILE A C 1
ATOM 638 O O . ILE A 1 76 ? 0.042 0.088 -1.460 1.00 98.62 76 ILE A O 1
ATOM 642 N N . LYS A 1 77 ? 1.685 -1.200 -0.642 1.00 98.50 77 LYS A N 1
ATOM 643 C CA . LYS A 1 77 ? 1.135 -1.198 0.714 1.00 98.50 77 LYS A CA 1
ATOM 644 C C . LYS A 1 77 ? 1.390 0.146 1.376 1.00 98.50 77 LYS A C 1
ATOM 646 O O . LYS A 1 77 ? 2.523 0.624 1.435 1.00 98.50 77 LYS A O 1
ATOM 651 N N . ALA A 1 78 ? 0.318 0.749 1.878 1.00 98.44 78 ALA A N 1
ATOM 652 C CA . ALA A 1 78 ? 0.410 1.935 2.706 1.00 98.44 78 ALA A CA 1
ATOM 653 C C . ALA A 1 78 ? 1.259 1.630 3.954 1.00 98.44 78 ALA A C 1
ATOM 655 O O . ALA A 1 78 ? 1.172 0.523 4.495 1.00 98.44 78 ALA A O 1
ATOM 656 N N . PRO A 1 79 ? 2.039 2.603 4.451 1.00 98.44 79 PRO A N 1
ATOM 657 C CA . PRO A 1 79 ? 2.657 2.522 5.765 1.00 98.44 79 PRO A CA 1
ATOM 658 C C . PRO A 1 79 ? 1.663 2.063 6.841 1.00 98.44 79 PRO A C 1
ATOM 660 O O . PRO A 1 79 ? 0.570 2.610 6.967 1.00 98.44 79 PRO A O 1
ATOM 663 N N . ASN A 1 80 ? 2.045 1.092 7.667 1.00 97.88 80 ASN A N 1
ATOM 664 C CA . ASN A 1 80 ? 1.216 0.565 8.753 1.00 97.88 80 ASN A CA 1
ATOM 665 C C . ASN A 1 80 ? 0.928 1.615 9.839 1.00 97.88 80 ASN A C 1
ATOM 667 O O . ASN A 1 80 ? -0.006 1.465 10.618 1.00 97.88 80 ASN A O 1
ATOM 671 N N . SER A 1 81 ? 1.676 2.718 9.857 1.00 98.12 81 SER A N 1
ATOM 672 C CA . SER A 1 81 ? 1.371 3.921 10.630 1.00 98.12 81 SER A CA 1
ATOM 673 C C . SER A 1 81 ? 0.038 4.561 10.232 1.00 98.12 81 SER A C 1
ATOM 675 O O . SER A 1 81 ? -0.574 5.207 11.075 1.00 98.12 81 SER A O 1
ATOM 677 N N . LEU A 1 82 ? -0.459 4.327 9.013 1.00 98.38 82 LEU A N 1
ATOM 678 C CA . LEU A 1 82 ? -1.790 4.748 8.570 1.00 98.38 82 LEU A CA 1
ATOM 679 C C . LEU A 1 82 ? -2.884 3.716 8.876 1.00 98.38 82 LEU A C 1
ATOM 681 O O . LEU A 1 82 ? -4.049 4.091 8.978 1.00 98.38 82 LEU A O 1
ATOM 685 N N . THR A 1 83 ? -2.549 2.430 9.015 1.00 98.12 83 THR A N 1
ATOM 686 C CA . THR A 1 83 ? -3.548 1.343 9.069 1.00 98.12 83 THR A CA 1
ATOM 687 C C . THR A 1 83 ? -3.639 0.620 10.411 1.00 98.12 83 THR A C 1
ATOM 689 O O . THR A 1 83 ? -4.623 -0.074 10.668 1.00 98.12 83 THR A O 1
ATOM 692 N N . LEU A 1 84 ? -2.659 0.787 11.299 1.00 97.31 84 LEU A N 1
ATOM 693 C CA . LEU A 1 84 ? -2.719 0.277 12.665 1.00 97.31 84 LEU A CA 1
ATOM 694 C C . LEU A 1 84 ? -3.505 1.226 13.552 1.00 97.31 84 LEU A C 1
ATOM 696 O O . LEU A 1 84 ? -3.205 2.414 13.631 1.00 97.31 84 LEU A O 1
ATOM 700 N N . THR A 1 85 ? -4.472 0.685 14.281 1.00 97.12 85 THR A N 1
ATOM 701 C CA . THR A 1 85 ? -5.234 1.446 15.281 1.00 97.12 85 THR A CA 1
ATOM 702 C C . THR A 1 85 ? -4.409 1.682 16.546 1.00 97.12 85 THR A C 1
ATOM 704 O O . THR A 1 85 ? -4.571 2.686 17.243 1.00 97.12 85 THR A O 1
ATOM 707 N N . HIS A 1 86 ? -3.503 0.750 16.843 1.00 95.44 86 HIS A N 1
ATOM 708 C CA . HIS A 1 86 ? -2.688 0.727 18.049 1.00 95.44 86 HIS A CA 1
ATOM 709 C C . HIS A 1 86 ? -1.263 0.272 17.724 1.00 95.44 86 HIS A C 1
ATOM 711 O O . HIS A 1 86 ? -1.029 -0.450 16.757 1.00 95.44 86 HIS A O 1
ATOM 717 N N . TYR A 1 87 ? -0.303 0.675 18.552 1.00 94.06 87 TYR A N 1
ATOM 718 C CA . TYR A 1 87 ? 1.061 0.156 18.466 1.00 94.06 87 TYR A CA 1
ATOM 719 C C . TYR A 1 87 ? 1.084 -1.350 18.758 1.00 94.06 87 TYR A C 1
ATOM 721 O O . TYR A 1 87 ? 0.280 -1.859 19.543 1.00 94.06 87 TYR A O 1
ATOM 729 N N . TYR A 1 88 ? 2.041 -2.063 18.161 1.00 90.50 88 TYR A N 1
ATOM 730 C CA . TYR A 1 88 ? 2.288 -3.456 18.516 1.00 90.50 88 TYR A CA 1
ATOM 731 C C . TYR A 1 88 ? 2.780 -3.562 19.958 1.00 90.50 88 TYR A C 1
ATOM 733 O O . TYR A 1 88 ? 3.777 -2.945 20.338 1.00 90.50 88 TYR A O 1
ATOM 741 N N . ASN A 1 89 ? 2.112 -4.405 20.737 1.00 87.69 89 ASN A N 1
ATOM 742 C CA . ASN A 1 89 ? 2.557 -4.743 22.080 1.00 87.69 89 ASN A CA 1
ATOM 743 C C . ASN A 1 89 ? 3.594 -5.864 22.017 1.00 87.69 89 ASN A C 1
ATOM 745 O O . ASN A 1 89 ? 3.434 -6.834 21.273 1.00 87.69 89 ASN A O 1
ATOM 749 N N . LYS A 1 90 ? 4.636 -5.769 22.847 1.00 85.12 90 LYS A N 1
ATOM 750 C CA . LYS A 1 90 ? 5.631 -6.845 22.982 1.00 85.12 90 LYS A CA 1
ATOM 751 C C . LYS A 1 90 ? 5.065 -8.006 23.795 1.00 85.12 90 LYS A C 1
ATOM 753 O O . LYS A 1 90 ? 5.492 -9.147 23.628 1.00 85.12 90 LYS A O 1
ATOM 758 N N . LYS A 1 91 ? 4.099 -7.724 24.676 1.00 88.00 91 LYS A N 1
ATOM 759 C CA . LYS A 1 91 ? 3.399 -8.714 25.502 1.00 88.00 91 LYS A CA 1
ATOM 760 C C . LYS A 1 91 ? 1.893 -8.489 25.443 1.00 88.00 91 LYS A C 1
ATOM 762 O O . LYS A 1 91 ? 1.428 -7.361 25.550 1.00 88.00 91 LYS A O 1
ATOM 767 N N . LYS A 1 92 ? 1.109 -9.571 25.377 1.00 81.00 92 LYS A N 1
ATOM 768 C CA . LYS A 1 92 ? -0.367 -9.495 25.349 1.00 81.00 92 LYS A CA 1
ATOM 769 C C . LYS A 1 92 ? -0.982 -8.799 26.573 1.00 81.00 92 LYS A C 1
ATOM 771 O O . LYS A 1 92 ? -2.108 -8.333 26.487 1.00 81.00 92 LYS A O 1
ATOM 776 N N . SER A 1 93 ? -0.265 -8.746 27.696 1.00 87.12 93 SER A N 1
ATOM 777 C CA . SER A 1 93 ? -0.713 -8.104 28.937 1.00 87.12 93 SER A CA 1
ATOM 778 C C . SER A 1 93 ? -0.525 -6.584 28.963 1.00 87.12 93 SER A C 1
ATOM 780 O O . SER A 1 93 ? -0.994 -5.940 29.895 1.00 87.12 93 SER A O 1
ATOM 782 N N . GLU A 1 94 ? 0.219 -6.010 28.014 1.00 90.88 94 GLU A N 1
ATOM 783 C CA . GLU A 1 94 ? 0.423 -4.560 27.950 1.00 90.88 94 GLU A CA 1
ATOM 784 C C . GLU A 1 94 ? -0.880 -3.864 27.523 1.00 90.88 94 GLU A C 1
ATOM 786 O O . GLU A 1 94 ? -1.605 -4.397 26.675 1.00 90.88 94 GLU A O 1
ATOM 791 N N . PRO A 1 95 ? -1.202 -2.684 28.082 1.00 92.38 95 PRO A N 1
ATOM 792 C CA . PRO A 1 95 ? -2.361 -1.922 27.639 1.00 92.38 95 PRO A CA 1
ATOM 793 C C . PRO A 1 95 ? -2.194 -1.508 26.174 1.00 92.38 95 PRO A C 1
ATOM 795 O O . PRO A 1 95 ? -1.086 -1.236 25.709 1.00 92.38 95 PRO A O 1
ATOM 798 N N . LEU A 1 96 ? -3.301 -1.446 25.434 1.00 93.75 96 LEU A N 1
ATOM 799 C CA . LEU A 1 96 ? -3.285 -0.957 24.060 1.00 93.75 96 LEU A CA 1
ATOM 800 C C . LEU A 1 96 ? -2.906 0.530 24.040 1.00 93.75 96 LEU A C 1
ATOM 802 O O . LEU A 1 96 ? -3.580 1.366 24.643 1.00 93.75 96 LEU A O 1
ATOM 806 N N . LYS A 1 97 ? -1.841 0.870 23.312 1.00 94.94 97 LYS A N 1
ATOM 807 C CA . LYS A 1 97 ? -1.451 2.261 23.058 1.00 94.94 97 LYS A CA 1
ATOM 808 C C . LYS A 1 97 ? -1.994 2.686 21.699 1.00 94.94 97 LYS A C 1
ATOM 810 O O . LYS A 1 97 ? -1.604 2.111 20.687 1.00 94.94 97 LYS A O 1
ATOM 815 N N . ARG A 1 98 ? -2.887 3.678 21.667 1.00 95.50 98 ARG A N 1
ATOM 816 C CA . ARG A 1 98 ? -3.465 4.200 20.415 1.00 95.50 98 ARG A CA 1
ATOM 817 C C . ARG A 1 98 ? -2.387 4.779 19.506 1.00 95.50 98 ARG A C 1
ATOM 819 O O . ARG A 1 98 ? -1.497 5.482 19.981 1.00 95.50 98 ARG A O 1
ATOM 826 N N . ASN A 1 99 ? -2.505 4.497 18.215 1.00 96.69 99 ASN A N 1
ATOM 827 C CA . ASN A 1 99 ? -1.732 5.148 17.171 1.00 96.69 99 ASN A CA 1
ATOM 828 C C . ASN A 1 99 ? -2.428 6.468 16.787 1.00 96.69 99 ASN A C 1
ATOM 830 O O . ASN A 1 99 ? -3.542 6.421 16.264 1.00 96.69 99 ASN A O 1
ATOM 834 N N . PRO A 1 100 ? -1.809 7.640 17.012 1.00 96.12 100 PRO A N 1
ATOM 835 C CA . PRO A 1 100 ? -2.414 8.921 16.649 1.00 96.12 100 PRO A CA 1
ATOM 836 C C . PRO A 1 100 ? -2.457 9.170 15.131 1.00 96.12 100 PRO A C 1
ATOM 838 O O . PRO A 1 100 ? -3.095 10.120 14.697 1.00 96.12 100 PRO A O 1
ATOM 841 N N . HIS A 1 101 ? -1.790 8.335 14.330 1.00 98.00 101 HIS A N 1
ATOM 842 C CA . HIS A 1 101 ? -1.681 8.491 12.880 1.00 98.00 101 HIS A CA 1
ATOM 843 C C . HIS A 1 101 ? -2.632 7.592 12.080 1.00 98.00 101 HIS A C 1
ATOM 845 O O . HIS A 1 101 ? -2.592 7.609 10.849 1.00 98.00 101 HIS A O 1
ATOM 851 N N . PHE A 1 102 ? -3.483 6.815 12.759 1.00 98.19 102 PHE A N 1
ATOM 852 C CA . PHE A 1 102 ? -4.476 5.967 12.106 1.00 98.19 102 PHE A CA 1
ATOM 853 C C . PHE A 1 102 ? -5.359 6.804 11.170 1.00 98.19 102 PHE A C 1
ATOM 855 O O . PHE A 1 102 ? -6.062 7.702 11.628 1.00 98.19 102 PHE A O 1
ATOM 862 N N . LEU A 1 103 ? -5.291 6.512 9.866 1.00 98.31 103 LEU A N 1
ATOM 863 C CA . LEU A 1 103 ? -5.967 7.249 8.792 1.00 98.31 103 LEU A CA 1
ATOM 864 C C . LEU A 1 103 ? -5.737 8.774 8.845 1.00 98.31 103 LEU A C 1
ATOM 866 O O . LEU A 1 103 ? -6.636 9.561 8.564 1.00 98.31 103 LEU A O 1
ATOM 870 N N . SER A 1 104 ? -4.526 9.201 9.210 1.00 97.94 104 SER A N 1
ATOM 871 C CA . SER A 1 104 ? -4.126 10.612 9.179 1.00 97.94 104 SER A CA 1
ATOM 872 C C . SER A 1 104 ? -3.924 11.094 7.739 1.00 97.94 104 SER A C 1
ATOM 874 O O . SER A 1 104 ? -3.082 10.557 7.017 1.00 97.94 104 SER A O 1
ATOM 876 N N . LEU A 1 105 ? -4.664 12.135 7.341 1.00 97.69 105 LEU A N 1
ATOM 877 C CA . LEU A 1 105 ? -4.523 12.777 6.028 1.00 97.69 105 LEU A CA 1
ATOM 878 C C . LEU A 1 105 ? -3.141 13.405 5.852 1.00 97.69 105 LEU A C 1
ATOM 880 O O . LEU A 1 105 ? -2.469 13.084 4.880 1.00 97.69 105 LEU A O 1
ATOM 884 N N . ASP A 1 106 ? -2.665 14.178 6.832 1.00 97.62 106 ASP A N 1
ATOM 885 C CA . ASP A 1 106 ? -1.334 14.800 6.795 1.00 97.62 106 ASP A CA 1
ATOM 886 C C . ASP A 1 106 ? -0.217 13.777 6.548 1.00 97.62 106 ASP A C 1
ATOM 888 O O . ASP A 1 106 ? 0.734 14.030 5.806 1.00 97.62 106 ASP A O 1
ATOM 892 N N . LEU A 1 107 ? -0.312 12.603 7.183 1.00 98.06 107 LEU A N 1
ATOM 893 C CA . LEU A 1 107 ? 0.669 11.542 6.985 1.00 98.06 107 LEU A CA 1
ATOM 894 C C . LEU A 1 107 ? 0.510 10.868 5.617 1.00 98.06 107 LEU A C 1
ATOM 896 O O . LEU A 1 107 ? 1.508 10.497 4.997 1.00 98.06 107 LEU A O 1
ATOM 900 N N . TYR A 1 108 ? -0.725 10.699 5.143 1.00 98.12 108 TYR A N 1
ATOM 901 C CA . TYR A 1 108 ? -0.983 10.144 3.820 1.00 98.12 108 TYR A CA 1
ATOM 902 C C . TYR A 1 108 ? -0.467 11.067 2.711 1.00 98.12 108 TYR A C 1
ATOM 904 O O . TYR A 1 108 ? 0.184 10.587 1.787 1.00 98.12 108 TYR A O 1
ATOM 912 N N . GLU A 1 109 ? -0.659 12.379 2.835 1.00 97.75 109 GLU A N 1
ATOM 913 C CA . GLU A 1 109 ? -0.109 13.377 1.914 1.00 97.75 109 GLU A CA 1
ATOM 914 C C . GLU A 1 109 ? 1.418 13.329 1.884 1.00 97.75 109 GLU A C 1
ATOM 916 O O . GLU A 1 109 ? 2.005 13.187 0.812 1.00 97.75 109 GLU A O 1
ATOM 921 N N . GLN A 1 110 ? 2.071 13.312 3.051 1.00 97.88 110 GLN A N 1
ATOM 922 C CA . GLN A 1 110 ? 3.526 13.143 3.133 1.00 97.88 110 GLN A CA 1
ATOM 923 C C . GLN A 1 110 ? 3.993 11.845 2.466 1.00 97.88 110 GLN A C 1
ATOM 925 O O . GLN A 1 110 ? 5.025 11.827 1.795 1.00 97.88 110 GLN A O 1
ATOM 930 N N . PHE A 1 111 ? 3.249 10.748 2.629 1.00 98.25 111 PHE A N 1
ATOM 931 C CA . PHE A 1 111 ? 3.545 9.490 1.950 1.00 98.25 111 PHE A CA 1
ATOM 932 C C . PHE A 1 111 ? 3.421 9.623 0.425 1.00 98.25 111 PHE A C 1
ATOM 934 O O . PHE A 1 111 ? 4.349 9.227 -0.286 1.00 98.25 111 PHE A O 1
ATOM 941 N N . LEU A 1 112 ? 2.334 10.219 -0.079 1.00 97.88 112 LEU A N 1
ATOM 942 C CA . LEU A 1 112 ? 2.140 10.476 -1.509 1.00 97.88 112 LEU A CA 1
ATOM 943 C C . LEU A 1 112 ? 3.258 11.354 -2.086 1.00 97.88 112 LEU A C 1
ATOM 945 O O . LEU A 1 112 ? 3.771 11.060 -3.166 1.00 97.88 112 LEU A O 1
ATOM 949 N N . GLU A 1 113 ? 3.704 12.374 -1.352 1.00 97.62 113 GLU A N 1
ATOM 950 C CA . GLU A 1 113 ? 4.839 13.211 -1.746 1.00 97.62 113 GLU A CA 1
ATOM 951 C C . GLU A 1 113 ? 6.146 12.420 -1.884 1.00 97.62 113 GLU A C 1
ATOM 953 O O . GLU A 1 113 ? 6.952 12.719 -2.772 1.00 97.62 113 GLU A O 1
ATOM 958 N N . GLN A 1 114 ? 6.386 11.420 -1.025 1.00 98.38 114 GLN A N 1
ATOM 959 C CA . GLN A 1 114 ? 7.575 10.570 -1.140 1.00 98.38 114 GLN A CA 1
ATOM 960 C C . GLN A 1 114 ? 7.518 9.676 -2.383 1.00 98.38 114 GLN A C 1
ATOM 962 O O . GLN A 1 114 ? 8.530 9.508 -3.061 1.00 98.38 114 GLN A O 1
ATOM 967 N N . ILE A 1 115 ? 6.343 9.132 -2.716 1.00 98.00 115 ILE A N 1
ATOM 968 C CA . ILE A 1 115 ? 6.171 8.212 -3.853 1.00 98.00 115 ILE A CA 1
ATOM 969 C C . ILE A 1 115 ? 5.778 8.906 -5.166 1.00 98.00 115 ILE A C 1
ATOM 971 O O . ILE A 1 115 ? 5.498 8.230 -6.157 1.00 98.00 115 ILE A O 1
ATOM 975 N N . GLY A 1 116 ? 5.763 10.241 -5.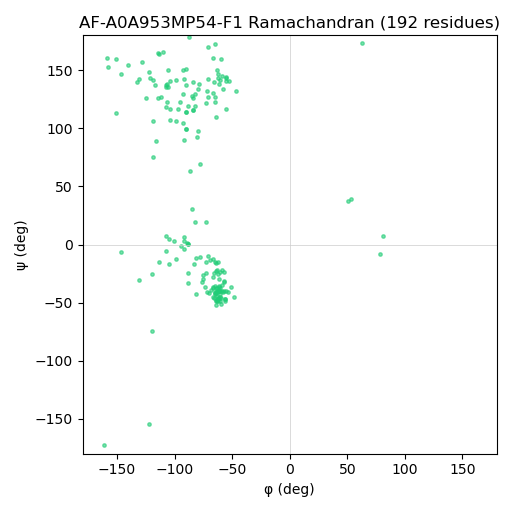203 1.00 97.06 116 GLY A N 1
ATOM 976 C CA . GLY A 1 116 ? 5.182 11.024 -6.299 1.00 97.06 116 GLY A CA 1
ATOM 977 C C . GLY A 1 116 ? 5.655 10.630 -7.704 1.00 97.06 116 GLY A C 1
ATOM 978 O O . GLY A 1 116 ? 4.851 10.586 -8.632 1.00 97.06 116 GLY A O 1
ATOM 979 N N . LEU A 1 117 ? 6.931 10.255 -7.861 1.00 97.56 117 LEU A N 1
ATOM 980 C CA . LEU A 1 117 ? 7.507 9.859 -9.157 1.00 97.56 117 LEU A CA 1
ATOM 981 C C . LEU A 1 117 ? 6.916 8.563 -9.737 1.00 97.56 117 LEU A C 1
ATOM 983 O O . LEU A 1 117 ? 6.965 8.362 -10.953 1.00 97.56 117 LEU A O 1
ATOM 987 N N . ILE A 1 118 ? 6.370 7.685 -8.893 1.00 97.50 118 ILE A N 1
ATOM 988 C CA . ILE A 1 118 ? 5.769 6.415 -9.319 1.00 97.50 118 ILE A CA 1
ATOM 989 C C . ILE A 1 118 ? 4.243 6.408 -9.236 1.00 97.50 118 ILE A C 1
ATOM 991 O O . ILE A 1 118 ? 3.651 5.468 -9.754 1.00 97.50 118 ILE A O 1
ATOM 995 N N . ILE A 1 119 ? 3.595 7.452 -8.695 1.00 96.75 119 ILE A N 1
ATOM 996 C CA . ILE A 1 119 ? 2.122 7.574 -8.661 1.00 96.75 119 ILE A CA 1
ATOM 997 C C . ILE A 1 119 ? 1.472 7.283 -10.028 1.00 96.75 119 ILE A C 1
ATOM 999 O O . ILE A 1 119 ? 0.537 6.485 -10.059 1.00 96.75 119 ILE A O 1
ATOM 1003 N N . PRO A 1 120 ? 1.970 7.806 -11.172 1.00 95.75 120 PRO A N 1
ATOM 1004 C CA . PRO A 1 120 ? 1.388 7.497 -12.485 1.00 95.75 120 PRO A CA 1
ATOM 1005 C C . PRO A 1 120 ? 1.488 6.021 -12.902 1.00 95.75 120 PRO A C 1
ATOM 1007 O O . PRO A 1 120 ? 0.823 5.600 -13.844 1.00 95.75 120 PRO A O 1
ATOM 1010 N N . ARG A 1 121 ? 2.348 5.237 -12.241 1.00 96.50 121 ARG A N 1
ATOM 1011 C CA . ARG A 1 121 ? 2.514 3.791 -12.443 1.00 96.50 121 ARG A CA 1
ATOM 1012 C C . ARG A 1 121 ? 1.886 2.973 -11.307 1.00 96.50 121 ARG A C 1
ATOM 1014 O O . ARG A 1 121 ? 1.988 1.751 -11.329 1.00 96.50 121 ARG A O 1
ATOM 1021 N N . THR A 1 122 ? 1.207 3.598 -10.349 1.00 97.31 122 THR A N 1
ATOM 1022 C CA . THR A 1 122 ? 0.567 2.912 -9.223 1.00 97.31 122 THR A CA 1
ATOM 1023 C C . THR A 1 122 ? -0.872 2.537 -9.565 1.00 97.31 122 THR A C 1
ATOM 1025 O O . THR A 1 122 ? -1.731 3.404 -9.707 1.00 97.31 122 THR A O 1
ATOM 1028 N N . ALA A 1 123 ? -1.154 1.237 -9.653 1.00 96.31 123 ALA A N 1
ATOM 1029 C CA . ALA A 1 123 ? -2.503 0.719 -9.867 1.00 96.31 123 ALA A CA 1
ATOM 1030 C C . ALA A 1 123 ? -3.396 0.930 -8.634 1.00 96.31 123 ALA A C 1
ATOM 1032 O O . ALA A 1 123 ? -4.558 1.315 -8.766 1.00 96.31 123 ALA A O 1
ATOM 1033 N N . SER A 1 124 ? -2.851 0.699 -7.435 1.00 97.38 124 SER A N 1
ATOM 1034 C CA . SER A 1 124 ? -3.556 0.924 -6.172 1.00 97.38 124 SER A CA 1
ATOM 1035 C C . SER A 1 124 ? -2.597 1.107 -4.995 1.00 97.38 124 SER A C 1
ATOM 1037 O O . SER A 1 124 ? -1.507 0.533 -4.969 1.00 97.38 124 SER A O 1
ATOM 1039 N N . ILE A 1 125 ? -3.047 1.841 -3.974 1.00 98.56 125 ILE A N 1
ATOM 1040 C CA . ILE A 1 125 ? -2.494 1.781 -2.617 1.00 98.56 125 ILE A CA 1
ATOM 1041 C C . ILE A 1 125 ? -3.332 0.802 -1.785 1.00 98.56 125 ILE A C 1
ATOM 1043 O O . ILE A 1 125 ? -4.545 0.976 -1.671 1.00 98.56 125 ILE A O 1
ATOM 1047 N N . ILE A 1 126 ? -2.706 -0.227 -1.217 1.00 98.69 126 ILE A N 1
ATOM 1048 C CA . ILE A 1 126 ? -3.356 -1.191 -0.325 1.00 98.69 126 ILE A CA 1
ATOM 1049 C C . ILE A 1 126 ? -3.293 -0.670 1.108 1.00 98.69 126 ILE A C 1
ATOM 1051 O O . ILE A 1 126 ? -2.219 -0.519 1.690 1.00 98.69 126 ILE A O 1
ATOM 1055 N N . PHE A 1 127 ? -4.460 -0.462 1.702 1.00 98.69 127 PHE A N 1
ATOM 1056 C CA . PHE A 1 127 ? -4.635 -0.252 3.129 1.00 98.69 127 PHE A CA 1
ATOM 1057 C C . PHE A 1 127 ? -4.902 -1.609 3.775 1.00 98.69 127 PHE A C 1
ATOM 1059 O O . PHE A 1 127 ? -6.044 -2.064 3.875 1.00 98.69 127 PHE A O 1
ATOM 1066 N N . GLN A 1 128 ? -3.817 -2.267 4.180 1.00 98.25 128 GLN A N 1
ATOM 1067 C CA . GLN A 1 128 ? -3.880 -3.502 4.946 1.00 98.25 128 GLN A CA 1
ATOM 1068 C C . GLN A 1 128 ? -4.055 -3.190 6.428 1.00 98.25 128 GLN A C 1
ATOM 1070 O O . GLN A 1 128 ? -3.152 -2.641 7.065 1.00 98.25 128 GLN A O 1
ATOM 1075 N N . PHE A 1 129 ? -5.195 -3.591 6.985 1.00 97.75 129 PHE A N 1
ATOM 1076 C CA . PHE A 1 129 ? -5.486 -3.465 8.408 1.00 97.75 129 PHE A CA 1
ATOM 1077 C C . PHE A 1 129 ? -5.032 -4.706 9.185 1.00 97.75 129 PHE A C 1
ATOM 1079 O O . PHE A 1 129 ? -5.010 -5.831 8.681 1.00 97.75 129 PHE A O 1
ATOM 1086 N N . GLU A 1 130 ? -4.681 -4.501 10.452 1.00 94.81 130 GLU A N 1
ATOM 1087 C CA . GLU A 1 130 ? -4.491 -5.588 11.415 1.00 94.81 130 GLU A CA 1
ATOM 1088 C C . GLU A 1 130 ? -5.803 -6.341 11.694 1.00 94.81 130 GLU A C 1
ATOM 1090 O O . GLU A 1 130 ? -6.888 -5.923 11.290 1.00 94.81 130 GLU A O 1
ATOM 1095 N N . TYR A 1 131 ? -5.733 -7.448 12.439 1.00 94.38 131 TYR A N 1
ATOM 1096 C CA . TYR A 1 131 ? -6.951 -8.061 12.970 1.00 94.38 131 TYR A CA 1
ATOM 1097 C C . TYR A 1 131 ? -7.638 -7.095 13.952 1.00 94.38 131 TYR A C 1
ATOM 1099 O O . TYR A 1 131 ? -7.143 -6.853 15.059 1.00 94.38 131 TYR A O 1
ATOM 1107 N N . LEU A 1 132 ? -8.784 -6.546 13.541 1.00 95.06 132 LEU A N 1
ATOM 1108 C CA . LEU A 1 132 ? -9.584 -5.600 14.319 1.00 95.06 132 LEU A CA 1
ATOM 1109 C C . LEU A 1 132 ? -10.608 -6.347 15.182 1.00 95.06 132 LEU A C 1
ATOM 1111 O O . LEU A 1 132 ? -11.662 -6.761 14.700 1.00 95.06 132 LEU A O 1
ATOM 1115 N N . ASN A 1 133 ? -10.290 -6.536 16.463 1.00 93.44 133 ASN A N 1
ATOM 1116 C CA . ASN A 1 133 ? -11.239 -7.011 17.471 1.00 93.44 133 ASN A CA 1
ATOM 1117 C C . ASN A 1 133 ? -12.017 -5.832 18.094 1.00 93.44 133 ASN A C 1
ATOM 1119 O O . ASN A 1 133 ? -11.738 -4.673 17.794 1.00 93.44 133 ASN A O 1
ATOM 1123 N N . LYS A 1 134 ? -12.949 -6.127 19.010 1.00 94.00 134 LYS A N 1
ATOM 1124 C CA . LYS A 1 134 ? -13.787 -5.110 19.670 1.00 94.00 134 LYS A CA 1
ATOM 1125 C C . LYS A 1 134 ? -13.011 -4.090 20.512 1.00 94.00 134 LYS A C 1
ATOM 1127 O O . LYS A 1 134 ? -13.502 -2.981 20.688 1.00 94.00 134 LYS A O 1
ATOM 1132 N N . ASP A 1 135 ? -11.823 -4.443 21.005 1.00 93.00 135 ASP A N 1
ATOM 1133 C CA . ASP A 1 135 ? -10.981 -3.523 21.783 1.00 93.00 135 ASP A CA 1
ATOM 1134 C C . ASP A 1 135 ? -10.284 -2.495 20.880 1.00 93.00 135 ASP A C 1
ATOM 1136 O O . ASP A 1 135 ? -10.040 -1.361 21.288 1.00 93.00 135 ASP A O 1
ATOM 1140 N N . LYS A 1 136 ? -9.961 -2.894 19.644 1.00 94.69 136 LYS A N 1
ATOM 1141 C CA . LYS A 1 136 ? -9.302 -2.045 18.644 1.00 94.69 136 LYS A CA 1
ATOM 1142 C C . LYS A 1 136 ? -10.283 -1.243 17.795 1.00 94.69 136 LYS A C 1
ATOM 1144 O O . LYS A 1 136 ? -9.956 -0.141 17.368 1.00 94.69 136 LYS A O 1
ATOM 1149 N N . MET A 1 137 ? -11.455 -1.812 17.533 1.00 96.62 137 MET A N 1
ATOM 1150 C CA . MET A 1 137 ? -12.511 -1.237 16.708 1.00 96.62 137 MET A CA 1
ATOM 1151 C C . MET A 1 137 ? -13.855 -1.762 17.213 1.00 96.62 137 MET A C 1
ATOM 1153 O O . MET A 1 137 ? -14.141 -2.955 17.113 1.00 96.62 137 MET A O 1
ATOM 1157 N N . SER A 1 138 ? -14.692 -0.888 17.770 1.00 94.75 138 SER A N 1
ATOM 1158 C CA . SER A 1 138 ? -15.879 -1.309 18.526 1.00 94.75 138 SER A CA 1
ATOM 1159 C C . SER A 1 138 ? -16.934 -1.992 17.653 1.00 94.75 138 SER A C 1
ATOM 1161 O O . SER A 1 138 ? -17.699 -2.837 18.127 1.00 94.75 138 SER A O 1
ATOM 1163 N N . SER A 1 139 ? -16.982 -1.637 16.365 1.00 94.69 139 SER A N 1
ATOM 1164 C CA . SER A 1 139 ? -17.932 -2.191 15.405 1.00 94.69 139 SER A CA 1
ATOM 1165 C C . SER A 1 139 ? -17.464 -2.040 13.957 1.00 94.69 139 SER A C 1
ATOM 1167 O O . SER A 1 139 ? -16.679 -1.154 13.617 1.00 94.69 139 SER A O 1
ATOM 1169 N N . VAL A 1 140 ? -18.037 -2.854 13.064 1.00 94.38 140 VAL A N 1
ATOM 1170 C CA . VAL A 1 140 ? -17.875 -2.683 11.608 1.00 94.38 140 VAL A CA 1
ATOM 1171 C C . VAL A 1 140 ? -18.375 -1.303 11.168 1.00 94.38 140 VAL A C 1
ATOM 1173 O O . VAL A 1 140 ? -17.781 -0.688 10.290 1.00 94.38 140 VAL A O 1
ATOM 1176 N N . LYS A 1 141 ? -19.432 -0.772 11.800 1.00 95.75 141 LYS A N 1
ATOM 1177 C CA . LYS A 1 141 ? -19.975 0.551 11.468 1.00 95.75 141 LYS A CA 1
ATOM 1178 C C . LYS A 1 141 ? -18.992 1.680 11.780 1.00 95.75 141 LYS A C 1
ATOM 1180 O O . LYS A 1 141 ? -18.858 2.595 10.975 1.00 95.75 141 LYS A O 1
ATOM 1185 N N . GLU A 1 142 ? -18.297 1.602 12.911 1.00 96.62 142 GLU A N 1
ATOM 1186 C CA . GLU A 1 142 ? -17.245 2.558 13.268 1.00 96.62 142 GLU A CA 1
ATOM 1187 C C . GLU A 1 142 ? -16.104 2.525 12.244 1.00 96.62 142 GLU A C 1
ATOM 1189 O O . GLU A 1 142 ? -15.719 3.571 11.726 1.00 96.62 142 GLU A O 1
ATOM 1194 N N . PHE A 1 143 ? -15.649 1.329 11.859 1.00 97.31 143 PHE A N 1
ATOM 1195 C CA . PHE A 1 143 ? -14.659 1.174 10.792 1.00 97.31 143 PHE A CA 1
ATOM 1196 C C . PHE A 1 143 ? -15.124 1.814 9.478 1.00 97.31 143 PHE A C 1
ATOM 1198 O O . PHE A 1 143 ? -14.387 2.583 8.867 1.00 97.31 143 PHE A O 1
ATOM 1205 N N . GLN A 1 144 ? -16.368 1.556 9.061 1.00 96.94 144 GLN A N 1
ATOM 1206 C CA . GLN A 1 144 ? -16.926 2.155 7.847 1.00 96.94 144 GLN A CA 1
ATOM 1207 C C . GLN A 1 144 ? -16.967 3.688 7.910 1.00 96.94 144 GLN A C 1
ATOM 1209 O O . GLN A 1 144 ? -16.729 4.343 6.895 1.00 96.94 144 GLN A O 1
ATOM 1214 N N . ASN A 1 145 ? -17.263 4.265 9.078 1.00 97.50 145 ASN A N 1
ATOM 1215 C CA . ASN A 1 145 ? -17.259 5.714 9.266 1.00 97.50 145 ASN A CA 1
ATOM 1216 C C . ASN A 1 145 ? -15.841 6.280 9.117 1.00 97.50 145 ASN A C 1
ATOM 1218 O O . ASN A 1 145 ? -15.662 7.238 8.373 1.00 97.50 145 ASN A O 1
ATOM 1222 N N . TYR A 1 146 ? -14.839 5.647 9.739 1.00 97.94 146 TYR A N 1
ATOM 1223 C CA . TYR A 1 146 ? -13.434 6.033 9.591 1.00 97.94 146 TYR A CA 1
ATOM 1224 C C . TYR A 1 146 ? -12.978 6.027 8.128 1.00 97.94 146 TYR A C 1
ATOM 1226 O O . TYR A 1 146 ? -12.416 7.014 7.657 1.00 97.94 146 TYR A O 1
ATOM 1234 N N . ILE A 1 147 ? -13.274 4.951 7.391 1.00 98.12 147 ILE A N 1
ATOM 1235 C CA . ILE A 1 147 ? -12.957 4.868 5.960 1.00 98.12 147 ILE A CA 1
ATOM 1236 C C . ILE A 1 147 ? -13.704 5.948 5.178 1.00 98.12 147 ILE A C 1
ATOM 1238 O O . ILE A 1 147 ? -13.097 6.647 4.380 1.00 98.12 147 ILE A O 1
ATOM 1242 N N . SER A 1 148 ? -15.007 6.123 5.409 1.00 97.44 148 SER A N 1
ATOM 1243 C CA . SER A 1 148 ? -15.803 7.105 4.662 1.00 97.44 148 SER A CA 1
ATOM 1244 C C . SER A 1 148 ? -15.289 8.534 4.861 1.00 97.44 148 SER A C 1
ATOM 1246 O O . SER A 1 148 ? -15.184 9.267 3.884 1.00 97.44 148 SER A 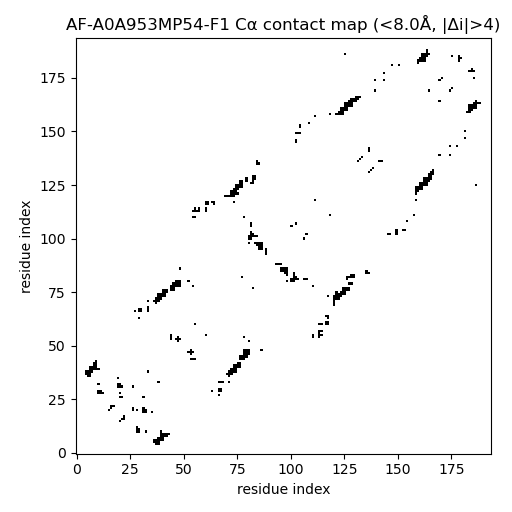O 1
ATOM 1248 N N . SER A 1 149 ? -14.937 8.910 6.096 1.00 97.75 149 SER A N 1
ATOM 1249 C CA . SER A 1 149 ? -14.353 10.220 6.408 1.00 97.75 149 SER A CA 1
ATOM 1250 C C . SER A 1 149 ? -12.991 10.407 5.748 1.00 97.75 149 SER A C 1
ATOM 1252 O O . SER A 1 149 ? -12.783 11.399 5.062 1.00 97.75 149 SER A O 1
ATOM 1254 N N . PHE A 1 150 ? -12.095 9.424 5.873 1.00 98.19 150 PHE A N 1
ATOM 1255 C CA . PHE A 1 150 ? -10.769 9.496 5.262 1.00 98.19 150 PHE A CA 1
ATOM 1256 C C . PHE A 1 150 ? -10.837 9.625 3.733 1.00 98.19 150 PHE A C 1
ATOM 1258 O O . PHE A 1 150 ? -10.164 10.469 3.152 1.00 98.19 150 PHE A O 1
ATOM 1265 N N . ILE A 1 151 ? -11.686 8.827 3.076 1.00 97.12 151 ILE A N 1
ATOM 1266 C CA . ILE A 1 151 ? -11.835 8.838 1.613 1.00 97.12 151 ILE A CA 1
ATOM 1267 C C . ILE A 1 151 ? -12.443 10.149 1.105 1.00 97.12 151 ILE A C 1
ATOM 1269 O O . ILE A 1 151 ? -12.051 10.629 0.043 1.00 97.12 151 ILE A O 1
ATOM 1273 N N . ALA A 1 152 ? -13.392 10.729 1.846 1.00 96.31 152 ALA A N 1
ATOM 1274 C CA . ALA A 1 152 ? -14.046 11.981 1.467 1.00 96.31 152 ALA A CA 1
ATOM 1275 C C . ALA A 1 152 ? -13.085 13.181 1.428 1.00 96.31 152 ALA A C 1
ATOM 1277 O O . ALA A 1 152 ? -13.365 14.156 0.733 1.00 96.31 152 ALA A O 1
ATOM 1278 N N . GLU A 1 153 ? -11.971 13.099 2.153 1.00 96.81 153 GLU A N 1
ATOM 1279 C CA . GLU A 1 153 ? -10.993 14.177 2.302 1.00 96.81 153 GLU A CA 1
ATOM 1280 C C . GLU A 1 153 ? -9.683 13.914 1.538 1.00 96.81 153 GLU A C 1
ATOM 1282 O O . GLU A 1 153 ? -8.729 14.677 1.668 1.00 96.81 153 GLU A O 1
ATOM 1287 N N . LEU A 1 154 ? -9.613 12.856 0.721 1.00 95.25 154 LEU A N 1
ATOM 1288 C CA . LEU A 1 154 ? -8.399 12.559 -0.036 1.00 95.25 154 LEU A CA 1
ATOM 1289 C C . LEU A 1 154 ? -8.039 13.673 -1.031 1.00 95.25 154 LEU A C 1
ATOM 1291 O O . LEU A 1 154 ? -8.923 14.195 -1.722 1.00 95.25 154 LEU A O 1
ATOM 1295 N N . PRO A 1 155 ? -6.735 13.954 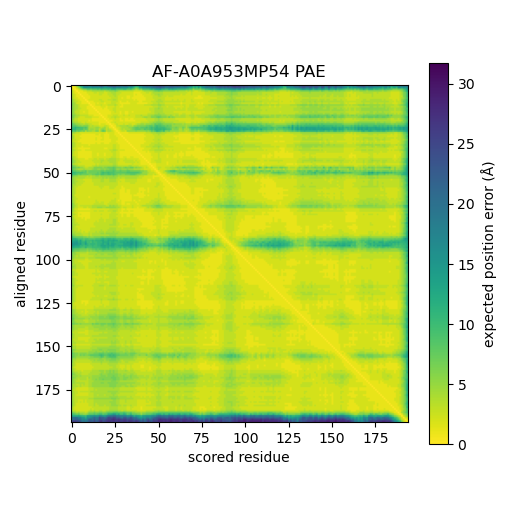-1.217 1.00 90.44 155 PRO A N 1
ATOM 1296 C CA . PRO A 1 155 ? -6.272 14.862 -2.256 1.00 90.44 155 PRO A CA 1
ATOM 1297 C C . PRO A 1 155 ? -6.771 14.451 -3.643 1.00 90.44 155 PRO A C 1
ATOM 1299 O O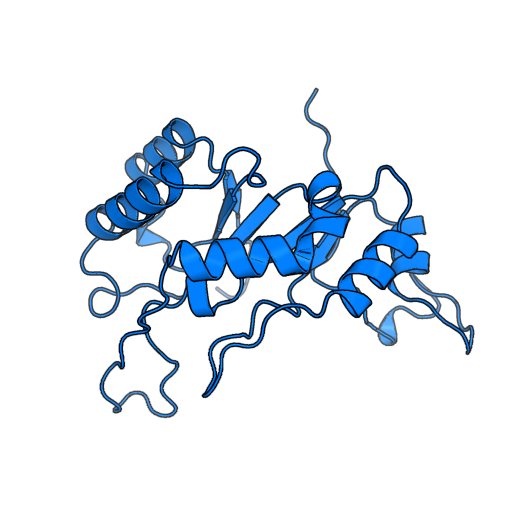 . PRO A 1 155 ? -6.764 13.266 -4.005 1.00 90.44 155 PRO A O 1
ATOM 1302 N N . ALA A 1 156 ? -7.146 15.436 -4.4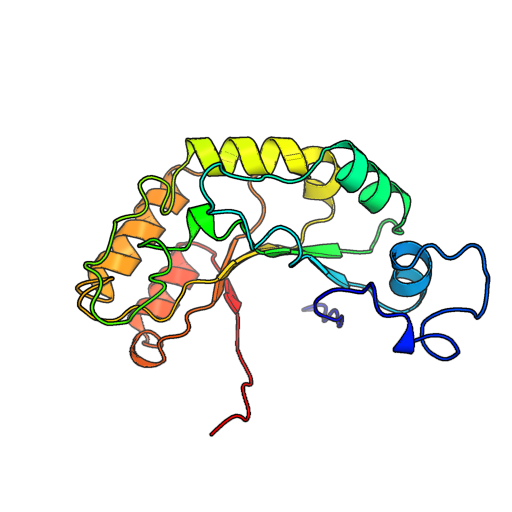59 1.00 87.44 156 ALA A N 1
ATOM 1303 C CA . ALA A 1 156 ? -7.505 15.197 -5.851 1.00 87.44 156 ALA A CA 1
ATOM 1304 C C . ALA A 1 156 ? -6.340 14.527 -6.601 1.00 87.44 156 ALA A C 1
ATOM 1306 O O . ALA A 1 156 ? -5.189 14.944 -6.490 1.00 87.44 156 ALA A O 1
ATOM 1307 N N . GLY A 1 157 ? -6.642 13.483 -7.375 1.00 85.88 157 GLY A N 1
ATOM 1308 C CA . GLY A 1 157 ? -5.619 12.706 -8.080 1.00 85.88 157 GLY A CA 1
ATOM 1309 C C . GLY A 1 157 ? -4.903 11.657 -7.221 1.00 85.88 157 GLY A C 1
ATOM 1310 O O . GLY A 1 157 ? -3.968 11.031 -7.718 1.00 85.88 157 GLY A O 1
ATOM 1311 N N . SER A 1 158 ? -5.343 11.424 -5.976 1.00 92.12 158 SER A N 1
ATOM 1312 C CA . SER A 1 158 ? -4.885 10.274 -5.186 1.00 92.12 158 SER A CA 1
ATOM 1313 C C . SER A 1 158 ? -5.061 8.965 -5.972 1.00 92.12 158 SER A C 1
ATOM 1315 O O . SER A 1 158 ? -6.084 8.794 -6.650 1.00 92.12 158 SER A O 1
ATOM 1317 N N . PRO A 1 159 ? -4.103 8.018 -5.893 1.00 94.94 159 PRO A N 1
ATOM 1318 C CA . PRO A 1 159 ? -4.270 6.710 -6.514 1.00 94.94 159 PRO A CA 1
ATOM 1319 C C . PRO A 1 159 ? -5.497 5.985 -5.952 1.00 94.94 159 PRO A C 1
ATOM 1321 O O . PRO A 1 159 ? -5.944 6.256 -4.835 1.00 94.94 159 PRO A O 1
ATOM 1324 N N . ARG A 1 160 ? -6.014 5.001 -6.699 1.00 95.62 160 ARG A N 1
ATOM 1325 C CA . ARG A 1 160 ? -7.079 4.127 -6.187 1.00 95.62 160 ARG A CA 1
ATOM 1326 C C . ARG A 1 160 ? -6.639 3.464 -4.880 1.00 95.62 160 ARG A C 1
ATOM 1328 O O . ARG A 1 160 ? -5.477 3.088 -4.724 1.00 95.62 160 ARG A O 1
ATOM 1335 N N . ILE A 1 161 ? -7.583 3.297 -3.961 1.00 98.06 161 ILE A N 1
ATOM 1336 C CA . ILE A 1 161 ? -7.363 2.591 -2.700 1.00 98.06 161 ILE A CA 1
ATOM 1337 C C . ILE A 1 161 ? -7.996 1.206 -2.776 1.00 98.06 161 ILE A C 1
ATOM 1339 O O . ILE A 1 161 ? -9.099 1.026 -3.300 1.00 98.06 161 ILE A O 1
ATOM 1343 N N . SER A 1 162 ? -7.288 0.238 -2.205 1.00 98.50 162 SER A N 1
ATOM 1344 C CA . SER A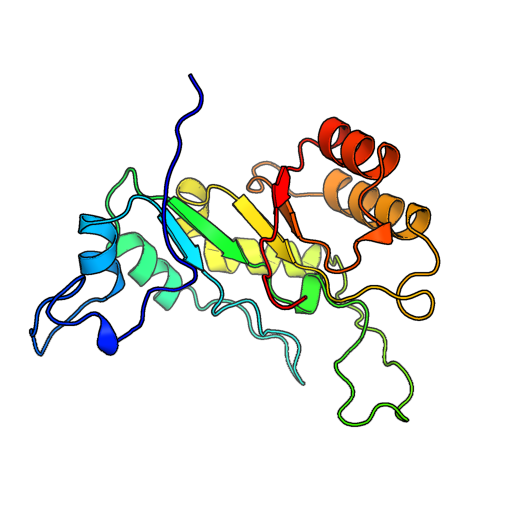 1 162 ? -7.792 -1.102 -1.937 1.00 98.50 162 SER A CA 1
ATOM 1345 C C . SER A 1 162 ? -7.701 -1.393 -0.444 1.00 98.50 162 SER A C 1
ATOM 1347 O O . SER A 1 162 ? -6.753 -0.961 0.207 1.00 98.50 162 SER A O 1
ATOM 1349 N N . ILE A 1 163 ? -8.674 -2.111 0.111 1.00 98.44 163 ILE A N 1
ATOM 1350 C CA . ILE A 1 163 ? -8.706 -2.479 1.532 1.00 98.44 163 ILE A CA 1
ATOM 1351 C C . ILE A 1 163 ? -8.504 -3.984 1.683 1.00 98.44 163 ILE A C 1
ATOM 1353 O O . ILE A 1 163 ? -9.264 -4.773 1.123 1.00 98.44 163 ILE A O 1
ATOM 1357 N N . GLU A 1 164 ? -7.536 -4.358 2.519 1.00 97.81 164 GLU A N 1
ATOM 1358 C CA . GLU A 1 164 ? -7.348 -5.719 3.030 1.00 97.81 164 GLU A CA 1
ATOM 1359 C C . GLU A 1 164 ? -7.761 -5.740 4.512 1.00 97.81 164 GLU A C 1
ATOM 1361 O O . GLU A 1 164 ? -7.182 -5.030 5.339 1.00 97.81 164 GLU A O 1
ATOM 1366 N N . THR A 1 165 ? -8.776 -6.537 4.857 1.00 95.31 165 THR A N 1
ATOM 1367 C CA . THR A 1 165 ? -9.174 -6.791 6.253 1.00 95.31 165 THR A CA 1
ATOM 1368 C C . THR A 1 165 ? -8.772 -8.200 6.657 1.00 95.31 165 THR A C 1
ATOM 1370 O O . THR A 1 165 ? -8.995 -9.151 5.916 1.00 95.31 165 THR A O 1
ATOM 1373 N N . ARG A 1 166 ? -8.234 -8.339 7.871 1.00 93.88 166 ARG A N 1
ATOM 1374 C CA . ARG A 1 166 ? -7.874 -9.639 8.459 1.00 93.88 166 ARG A CA 1
ATOM 1375 C C . ARG A 1 166 ? -8.963 -10.225 9.351 1.00 93.88 166 ARG A C 1
ATOM 1377 O O . ARG A 1 166 ? -8.781 -11.299 9.911 1.00 93.88 166 ARG A O 1
ATOM 1384 N N . ASN A 1 167 ? -10.084 -9.522 9.525 1.00 93.19 167 ASN A N 1
ATOM 1385 C CA . ASN A 1 167 ? -11.221 -10.020 10.293 1.00 93.19 167 ASN A CA 1
ATOM 1386 C C . ASN A 1 167 ? -12.343 -10.474 9.338 1.00 93.19 167 ASN A C 1
ATOM 1388 O O . ASN A 1 167 ? -13.028 -9.611 8.782 1.00 93.19 167 ASN A O 1
ATOM 1392 N N . PRO A 1 168 ? -12.592 -11.790 9.176 1.00 91.56 168 PRO A N 1
ATOM 1393 C CA . PRO A 1 168 ? -13.607 -12.295 8.248 1.00 91.56 168 PRO A CA 1
ATOM 1394 C C . PRO A 1 168 ? -15.029 -11.852 8.618 1.00 91.56 168 PRO A C 1
ATOM 1396 O O . PRO A 1 168 ? -15.886 -11.745 7.746 1.00 91.56 168 PRO A O 1
ATOM 1399 N N . ASN A 1 169 ? -15.284 -11.485 9.881 1.00 91.94 169 ASN A N 1
ATOM 1400 C CA . ASN A 1 169 ? -16.587 -10.960 10.303 1.00 91.94 169 ASN A CA 1
ATOM 1401 C C . ASN A 1 169 ? -16.922 -9.594 9.677 1.00 91.94 169 ASN A C 1
ATOM 1403 O O . ASN A 1 169 ? -18.056 -9.132 9.781 1.00 91.94 169 ASN A O 1
ATOM 1407 N N . TYR A 1 170 ? -15.944 -8.922 9.060 1.00 94.12 170 TYR A N 1
ATOM 1408 C CA . TYR A 1 170 ? -16.161 -7.662 8.350 1.00 94.12 170 TYR A CA 1
ATOM 1409 C C . TYR A 1 170 ? -16.676 -7.897 6.926 1.00 94.12 170 TYR A C 1
ATOM 1411 O O . TYR A 1 170 ? -17.207 -6.964 6.329 1.00 94.12 170 TYR A O 1
ATOM 1419 N N . LEU A 1 171 ? -16.552 -9.116 6.385 1.00 94.38 171 LEU A N 1
ATOM 1420 C CA . LEU A 1 171 ? -16.937 -9.466 5.016 1.00 94.38 171 LEU A CA 1
ATOM 1421 C C . LEU A 1 171 ? -18.458 -9.652 4.905 1.00 94.38 171 LEU A C 1
ATOM 1423 O O . LEU A 1 171 ? -18.972 -10.754 4.736 1.00 94.38 171 LEU A O 1
ATOM 1427 N N . SER A 1 172 ? -19.191 -8.547 5.029 1.00 95.06 172 SER A N 1
ATOM 1428 C CA . SER A 1 172 ? -20.649 -8.489 4.924 1.00 95.06 172 SER A CA 1
ATOM 1429 C C . SER A 1 172 ? -21.100 -7.704 3.693 1.00 95.06 172 SER A C 1
ATOM 1431 O O . SER A 1 172 ? -20.341 -6.922 3.115 1.00 95.06 172 SER A O 1
ATOM 1433 N N . ALA A 1 173 ? -22.371 -7.856 3.311 1.00 96.56 173 ALA A N 1
ATOM 1434 C CA . ALA A 1 173 ? -22.961 -7.074 2.224 1.00 96.56 173 ALA A CA 1
ATOM 1435 C C . ALA A 1 173 ? -22.817 -5.559 2.457 1.00 96.56 173 ALA A C 1
ATOM 1437 O O . ALA A 1 173 ? -22.479 -4.825 1.533 1.00 96.56 173 ALA A O 1
ATOM 1438 N N . ASP A 1 174 ? -22.994 -5.088 3.695 1.00 94.75 174 ASP A N 1
ATOM 1439 C CA . ASP A 1 174 ? -22.852 -3.669 4.040 1.00 94.75 174 ASP A CA 1
ATOM 1440 C C . ASP A 1 174 ? -21.429 -3.146 3.829 1.00 94.75 174 ASP A C 1
ATOM 1442 O O . ASP A 1 174 ? -21.247 -2.014 3.375 1.00 94.75 174 ASP A O 1
ATOM 1446 N N . TYR A 1 175 ? -20.419 -3.968 4.126 1.00 96.06 175 TYR A N 1
ATOM 1447 C CA . TYR A 1 175 ? -19.023 -3.637 3.858 1.00 96.06 175 TYR A CA 1
ATOM 1448 C C . TYR A 1 175 ? -18.766 -3.498 2.353 1.00 96.06 175 TYR A C 1
ATOM 1450 O O . TYR A 1 175 ? -18.294 -2.449 1.918 1.00 96.06 175 TYR A O 1
ATOM 1458 N N . PHE A 1 176 ? -19.154 -4.485 1.540 1.00 97.25 176 PHE A N 1
ATOM 1459 C CA . PHE A 1 176 ? -18.968 -4.411 0.085 1.00 97.25 176 PHE A CA 1
ATOM 1460 C C . PHE A 1 176 ? -19.789 -3.283 -0.559 1.00 97.25 176 PHE A C 1
ATOM 1462 O O . PHE A 1 176 ? -19.304 -2.597 -1.458 1.00 97.25 176 PHE A O 1
ATOM 1469 N N . ASN A 1 177 ? -20.993 -3.008 -0.051 1.00 97.06 177 ASN A N 1
ATOM 1470 C CA . ASN A 1 177 ? -21.794 -1.858 -0.467 1.00 97.06 177 ASN A CA 1
ATOM 1471 C C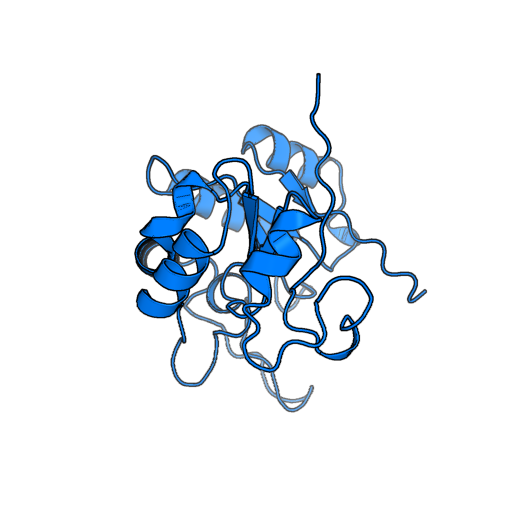 . ASN A 1 177 ? -21.082 -0.533 -0.170 1.00 97.06 177 ASN A C 1
ATOM 1473 O O . ASN A 1 177 ? -21.127 0.379 -0.994 1.00 97.06 177 ASN A O 1
ATOM 1477 N N . MET A 1 178 ? -20.415 -0.404 0.983 1.00 97.12 178 MET A N 1
ATOM 1478 C CA . MET A 1 178 ? -19.589 0.769 1.276 1.00 97.12 178 MET A CA 1
ATOM 1479 C C . MET A 1 178 ? -18.426 0.894 0.286 1.00 97.12 178 MET A C 1
ATOM 1481 O O . MET A 1 178 ? -18.239 1.979 -0.262 1.00 97.12 178 MET A O 1
ATOM 1485 N N . LEU A 1 179 ? -17.679 -0.188 0.038 1.00 97.75 179 LEU A N 1
ATOM 1486 C CA . LEU A 1 179 ? -16.553 -0.167 -0.901 1.00 97.75 179 LEU A CA 1
ATOM 1487 C C . LEU A 1 179 ? -16.989 0.299 -2.295 1.00 97.75 179 LEU A C 1
ATOM 1489 O O . LEU A 1 179 ? -16.384 1.212 -2.851 1.00 97.75 179 LEU A O 1
ATOM 1493 N N . ASN A 1 180 ? -18.097 -0.249 -2.805 1.00 97.19 180 ASN A N 1
ATOM 1494 C CA . ASN A 1 180 ? -18.658 0.125 -4.103 1.00 97.19 180 ASN A CA 1
ATOM 1495 C C . ASN A 1 180 ? -19.037 1.609 -4.166 1.00 97.19 180 ASN A C 1
ATOM 1497 O O . ASN A 1 180 ? -18.684 2.288 -5.128 1.00 97.19 180 ASN A O 1
ATOM 1501 N N . ARG A 1 181 ? -19.717 2.141 -3.136 1.00 97.06 181 ARG A N 1
ATOM 1502 C CA . ARG A 1 181 ? -20.073 3.572 -3.087 1.00 97.06 181 ARG A CA 1
ATOM 1503 C C . ARG A 1 181 ? -18.846 4.482 -3.076 1.00 97.06 181 ARG A C 1
ATOM 1505 O O . ARG A 1 181 ? -18.911 5.571 -3.632 1.00 97.06 181 ARG A O 1
ATOM 1512 N N . LEU A 1 182 ? -17.767 4.056 -2.421 1.00 96.50 182 LEU A N 1
ATOM 1513 C CA . LEU A 1 182 ? -16.532 4.831 -2.288 1.00 96.50 182 LEU A CA 1
ATOM 1514 C C . LEU A 1 182 ? -15.513 4.542 -3.404 1.00 96.50 182 LEU A C 1
ATOM 1516 O O . LEU A 1 182 ? -14.422 5.102 -3.375 1.00 96.50 182 LEU A O 1
ATOM 1520 N N . ASN A 1 183 ? -15.849 3.690 -4.384 1.00 95.50 183 ASN A N 1
ATOM 1521 C CA . ASN A 1 183 ? -14.944 3.247 -5.454 1.00 95.50 183 ASN A CA 1
ATOM 1522 C C . ASN A 1 183 ? -13.614 2.661 -4.919 1.00 95.50 183 ASN A C 1
ATOM 1524 O O . ASN A 1 183 ? -12.540 2.881 -5.483 1.00 95.50 183 ASN A O 1
ATOM 1528 N N . ILE A 1 184 ? -13.700 1.906 -3.821 1.00 97.62 184 ILE A N 1
ATOM 1529 C CA . ILE A 1 184 ? -12.591 1.175 -3.196 1.00 97.62 184 ILE A CA 1
ATOM 1530 C C . ILE A 1 184 ? -12.660 -0.288 -3.631 1.00 97.62 184 ILE A C 1
ATOM 1532 O O . ILE A 1 184 ? -13.745 -0.865 -3.692 1.00 97.62 184 ILE A O 1
ATOM 1536 N N . SER A 1 185 ? -11.510 -0.911 -3.886 1.00 97.00 185 SER A N 1
ATOM 1537 C CA . SER A 1 185 ? -11.452 -2.354 -4.169 1.00 97.00 185 SER A CA 1
ATOM 1538 C C . SER A 1 185 ? -11.196 -3.166 -2.897 1.00 97.00 185 SER A C 1
ATOM 1540 O O . SER A 1 185 ? -10.546 -2.697 -1.963 1.00 97.00 185 SER A O 1
ATOM 1542 N N . HIS A 1 186 ? -11.693 -4.398 -2.844 1.00 97.56 186 HIS A N 1
ATOM 1543 C CA . HIS A 1 186 ? -11.320 -5.345 -1.794 1.00 97.56 186 HIS A CA 1
ATOM 1544 C C . HIS A 1 186 ? -10.095 -6.153 -2.231 1.00 97.56 186 HIS A C 1
ATOM 1546 O O . HIS A 1 186 ? -10.037 -6.598 -3.377 1.00 97.56 186 HIS A O 1
ATOM 1552 N N . VAL A 1 187 ? -9.143 -6.363 -1.322 1.00 97.44 187 VAL A N 1
ATOM 1553 C CA . VAL A 1 187 ? -8.046 -7.319 -1.515 1.00 97.44 187 VAL A CA 1
ATOM 1554 C C . VAL A 1 187 ? -8.499 -8.671 -0.978 1.00 97.44 187 VAL A C 1
ATOM 1556 O O . VAL A 1 187 ? -8.722 -8.812 0.224 1.00 97.44 187 VAL A O 1
ATOM 1559 N N . PHE A 1 188 ? -8.644 -9.650 -1.868 1.00 93.75 188 PHE A N 1
ATOM 1560 C CA . PHE A 1 188 ? -8.954 -11.025 -1.488 1.00 93.75 188 PHE A CA 1
ATOM 1561 C C . PHE A 1 188 ? -7.685 -11.741 -1.024 1.00 93.75 188 PHE A C 1
ATOM 1563 O O . PHE A 1 188 ? -6.654 -11.667 -1.690 1.00 93.75 188 PHE A O 1
ATOM 1570 N N . LEU A 1 189 ? -7.786 -12.439 0.105 1.00 88.12 189 LEU A N 1
ATOM 1571 C CA . LEU A 1 189 ? -6.721 -13.265 0.664 1.00 88.12 189 LEU A CA 1
ATOM 1572 C C . LEU A 1 189 ? -7.061 -14.740 0.463 1.00 88.12 189 LEU A C 1
ATOM 1574 O O . LEU A 1 189 ? -8.202 -15.146 0.681 1.00 88.12 189 LEU A O 1
ATOM 1578 N N . ASP A 1 190 ? -6.054 -15.517 0.082 1.00 80.88 190 ASP A N 1
ATOM 1579 C CA . ASP A 1 190 ? -6.089 -16.977 0.063 1.00 80.88 190 ASP A CA 1
ATOM 1580 C C . ASP A 1 190 ? -5.003 -17.488 1.018 1.00 80.88 190 ASP A C 1
ATOM 1582 O O . ASP A 1 190 ? -3.907 -17.877 0.613 1.00 80.88 190 ASP A O 1
ATOM 1586 N N . ASP A 1 191 ? -5.283 -17.377 2.317 1.00 67.56 191 ASP A N 1
ATOM 1587 C CA . ASP A 1 191 ? -4.424 -17.912 3.370 1.00 67.56 191 ASP A CA 1
ATOM 1588 C C . ASP A 1 191 ? -4.882 -19.351 3.658 1.00 67.56 191 ASP A C 1
ATOM 1590 O O . ASP A 1 191 ? -5.848 -19.570 4.386 1.00 67.56 191 ASP A O 1
ATOM 1594 N N . ASN A 1 192 ? -4.183 -20.345 3.100 1.00 50.94 192 ASN A N 1
ATOM 1595 C CA . ASN A 1 192 ? -4.444 -21.777 3.331 1.00 50.94 192 ASN A CA 1
ATOM 1596 C C . ASN A 1 192 ? -4.016 -22.272 4.736 1.00 50.94 192 ASN A C 1
ATOM 1598 O O . ASN A 1 192 ? -3.857 -23.471 4.948 1.00 50.94 192 ASN A O 1
ATOM 1602 N N . ASP A 1 193 ? -3.836 -21.375 5.710 1.00 42.59 193 ASP A N 1
ATOM 1603 C CA . ASP A 1 193 ? -3.452 -21.703 7.094 1.00 42.59 193 ASP A CA 1
ATOM 1604 C C . ASP A 1 193 ? -4.662 -22.075 7.990 1.00 42.59 193 ASP A C 1
ATOM 1606 O O . ASP A 1 193 ? -4.649 -21.854 9.206 1.00 42.59 193 ASP A O 1
ATOM 1610 N N . THR A 1 194 ? -5.712 -22.669 7.408 1.00 38.09 194 THR A N 1
ATOM 1611 C CA . THR A 1 194 ? -6.818 -23.326 8.138 1.00 38.09 194 THR A CA 1
ATOM 1612 C C . THR A 1 194 ? -6.933 -24.797 7.797 1.00 38.09 194 THR A C 1
ATOM 1614 O O . THR A 1 194 ? -7.079 -25.092 6.590 1.00 38.09 194 THR A O 1
#